Protein 3GB5 (pdb70)

Nearest PDB structures (foldseek):
  3gb5-assembly1_A-2  TM=1.005E+00  e=1.154E-35  Mus musculus
  3to0-assembly1_A  TM=1.003E+00  e=1.019E-32  Mus musculus
  4ttb-assembly1_B  TM=9.943E-01  e=4.876E-31  Homo sapiens
  3gfd-assembly1_B  TM=9.917E-01  e=8.841E-31  Mus musculus
  3tnz-assembly1_B  TM=9.879E-01  e=9.958E-31  Mus musculus

Secondary structure (DSSP, 8-state):
---PPP-----HHHHHHHHHHHHHHHHT----S-B------HHHHHHHHHHHTTS--GGG---EEEEEE--HHHHHHHHHHHHHT----THHHHSSEEEEEEEE--HHHHHHHHHHHHHHHHHHTT-B---B--GGGHHHHHHHTT--TTEEEEEEEEEBPBPTT-------PPPGGGT------

Organism: Mus musculus (NCBI:txid10090)

Solvent-accessible surface area: 12658 Å² total; per-residue (Å²): 202,173,153,127,170,105,135,96,204,66,94,118,108,62,98,148,92,122,74,91,99,108,123,77,52,57,61,151,72,63,30,9,111,106,7,32,90,109,136,2,54,52,114,38,1,93,77,3,34,142,34,0,26,105,10,90,23,30,104,146,70,81,3,27,29,33,24,54,9,104,78,98,106,51,12,78,102,0,50,77,14,15,68,93,60,91,133,202,104,105,25,3,42,44,0,22,3,0,0,0,0,0,29,58,101,208,40,89,107,5,0,53,76,0,7,36,65,0,35,21,17,2,36,104,46,50,5,24,10,6,61,37,76,23,94,138,7,5,91,102,0,61,103,44,28,59,70,45,96,104,8,124,6,10,9,0,0,0,0,0,75,57,25,236,104,36,92,62,64,123,121,169,121,142,56,121,122,118,119,110,138,75,140,146,241

Sequence (185 aa):
EHIPFSHTRYPEQEMRMMRSQEFYELLNKRRSVRFISSEHVPMMEVIENVIKAAGTAPSGAHHTEPWTFVVVKDPDMMKHKIREIIEEEEEIKEYLDTAPVLILIFKQVYNEISVSIACCGLLLAALQNAGLVTVTTTPLNCGPRLRVLLGRPSHEKLLVLLPVGYPSSRDATVPDLKRKALDQIMVTVHH

GO terms:
  GO:0140616 iodotyrosine deiodinase activity (F, IDA)
  GO:0042403 thyroid hormone metabolic process (P, IDA)
  GO:0010181 FMN binding (F, IDA)
  GO:0140616 iodotyrosine deiodinase activity (F, EXP)

Structure (mmCIF, N/CA/C/O backbone):
data_3GB5
#
_entry.id   3GB5
#
_cell.length_a   87.756
_cell.length_b   87.756
_cell.length_c   62.652
_cell.angle_alpha   90.000
_cell.angle_beta   90.000
_cell.angle_gamma   120.000
#
_symmetry.space_group_name_H-M   'P 31 2 1'
#
loop_
_entity.id
_entity.type
_entity.pdbx_description
1 polymer 'Iodotyrosine dehalogenase 1'
2 non-polymer 'FLAVIN MONONUCLEOTIDE'
3 non-polymer 'PHOSPHATE ION'
4 non-polymer 'ACETATE ION'
5 water water
#
loop_
_atom_site.group_PDB
_atom_site.id
_atom_site.type_symbol
_atom_site.label_atom_id
_atom_site.label_alt_id
_atom_site.label_comp_id
_atom_site.label_asym_id
_atom_site.label_entity_id
_atom_site.label_seq_id
_atom_site.pdbx_PDB_ins_code
_atom_site.Cartn_x
_atom_site.Cartn_y
_atom_site.Cartn_z
_atom_site.occupancy
_atom_site.B_iso_or_equiv
_atom_site.auth_seq_id
_atom_site.auth_comp_id
_atom_site.auth_asym_id
_atom_site.auth_atom_id
_atom_site.pdbx_PDB_model_num
ATOM 1 N N . GLU A 1 36 ? 17.907 44.343 59.337 1.00 41.43 68 GLU A N 1
ATOM 2 C CA . GLU A 1 36 ? 18.845 45.036 58.432 1.00 40.88 68 GLU A CA 1
ATOM 3 C C . GLU A 1 36 ? 19.565 43.971 57.618 1.00 40.00 68 GLU A C 1
ATOM 4 O O . GLU A 1 36 ? 19.605 44.098 56.433 1.00 39.53 68 GLU A O 1
ATOM 10 N N . HIS A 1 37 ? 20.114 42.943 58.260 1.00 39.04 69 HIS A N 1
ATOM 11 C CA . HIS A 1 37 ? 20.723 41.804 57.547 1.00 38.75 69 HIS A CA 1
ATOM 12 C C . HIS A 1 37 ? 19.938 40.537 57.808 1.00 37.35 69 HIS A C 1
ATOM 13 O O . HIS A 1 37 ? 19.471 40.309 58.919 1.00 37.23 69 HIS A O 1
ATOM 20 N N . ILE A 1 38 ? 19.746 39.757 56.756 1.00 35.48 70 ILE A N 1
ATOM 21 C CA . ILE A 1 38 ? 18.918 38.558 56.790 1.00 34.74 70 ILE A CA 1
ATOM 22 C C . ILE A 1 38 ? 19.758 37.386 56.219 1.00 34.28 70 ILE A C 1
ATOM 23 O O . ILE A 1 38 ? 20.648 37.621 55.391 1.00 32.59 70 ILE A O 1
ATOM 28 N N . PRO A 1 39 ? 19.460 36.137 56.641 1.00 34.64 71 PRO A N 1
ATOM 29 C CA . PRO A 1 39 ? 20.092 34.956 56.035 1.00 35.05 71 PRO A CA 1
ATOM 30 C C . PRO A 1 39 ? 19.854 34.929 54.540 1.00 35.73 71 PRO A C 1
ATOM 31 O O . PRO A 1 39 ? 18.756 35.277 54.067 1.00 34.94 71 PRO A O 1
ATOM 35 N N . PHE A 1 40 ? 20.891 34.573 53.790 1.00 35.93 72 PHE A N 1
ATOM 36 C CA . PHE A 1 40 ? 20.789 34.494 52.340 1.00 37.17 72 PHE A CA 1
ATOM 37 C C . PHE A 1 40 ? 20.269 33.106 51.948 1.00 38.61 72 PHE A C 1
ATOM 38 O O . PHE A 1 40 ? 20.781 32.116 52.404 1.00 37.83 72 PHE A O 1
ATOM 46 N N . SER A 1 41 ? 19.234 33.081 51.107 1.00 41.87 73 SER A N 1
ATOM 47 C CA . SER A 1 41 ? 18.635 31.831 50.610 1.00 44.18 73 SER A CA 1
ATOM 48 C C . SER A 1 41 ? 19.184 31.520 49.218 1.00 43.36 73 SER A C 1
ATOM 49 O O . SER A 1 41 ? 19.074 32.342 48.289 1.00 44.54 73 SER A O 1
ATOM 52 N N . HIS A 1 42 ? 19.777 30.340 49.079 1.00 43.57 74 HIS A N 1
ATOM 53 C CA . HIS A 1 42 ? 20.437 29.975 47.826 1.00 43.53 74 HIS A CA 1
ATOM 54 C C . HIS A 1 42 ? 20.152 28.550 47.316 1.00 42.73 74 HIS A C 1
ATOM 55 O O . HIS A 1 42 ? 20.299 27.576 48.056 1.00 42.51 74 HIS A O 1
ATOM 62 N N . THR A 1 43 ? 19.822 28.446 46.032 1.00 40.45 75 THR A N 1
ATOM 63 C CA . THR A 1 43 ? 19.700 27.153 45.375 1.00 39.39 75 THR A CA 1
ATOM 64 C C . THR A 1 43 ? 21.074 26.634 44.905 1.00 36.57 75 THR A C 1
ATOM 65 O O . THR A 1 43 ? 21.765 27.311 44.148 1.00 35.36 75 THR A O 1
ATOM 69 N N . ARG A 1 44 ? 21.473 25.468 45.405 1.00 34.54 76 ARG A N 1
ATOM 70 C CA . ARG A 1 44 ? 22.682 24.787 44.905 1.00 33.26 76 ARG A CA 1
ATOM 71 C C . ARG A 1 44 ? 22.298 23.584 44.025 1.00 32.70 76 ARG A C 1
ATOM 72 O O . ARG A 1 44 ? 21.495 22.753 44.429 1.00 33.43 76 ARG A O 1
ATOM 80 N N . TYR A 1 45 ? 22.893 23.492 42.845 1.00 31.28 77 TYR A N 1
ATOM 81 C CA . TYR A 1 45 ? 22.736 22.326 41.963 1.00 30.47 77 TYR A CA 1
ATOM 82 C C . TYR A 1 45 ? 23.922 21.396 42.115 1.00 29.56 77 TYR A C 1
ATOM 83 O O . TYR A 1 45 ? 25.036 21.862 42.365 1.00 30.09 77 TYR A O 1
ATOM 92 N N . PRO A 1 46 ? 23.710 20.079 41.947 1.00 29.33 78 PRO A N 1
ATOM 93 C CA . PRO A 1 46 ? 24.868 19.160 41.799 1.00 28.84 78 PRO A CA 1
ATOM 94 C C . PRO A 1 46 ? 25.820 19.642 40.673 1.00 28.82 78 PRO A C 1
ATOM 95 O O . PRO A 1 46 ? 25.391 20.372 39.770 1.00 27.34 78 PRO A O 1
ATOM 99 N N . GLU A 1 47 ? 27.096 19.259 40.746 1.00 29.46 79 GLU A N 1
ATOM 100 C CA . GLU A 1 47 ? 28.084 19.777 39.793 1.00 30.82 79 GLU A CA 1
ATOM 101 C C . GLU A 1 47 ? 27.724 19.467 38.342 1.00 30.86 79 GLU A C 1
ATOM 102 O O . GLU A 1 47 ? 27.892 20.322 37.463 1.00 28.59 79 GLU A O 1
ATOM 108 N N . GLN A 1 48 ? 27.280 18.237 38.081 1.00 30.57 80 GLN A N 1
ATOM 109 C CA . GLN A 1 48 ? 26.848 17.916 36.724 1.00 31.88 80 GLN A CA 1
ATOM 110 C C . GLN A 1 48 ? 25.713 18.834 36.214 1.00 30.62 80 GLN A C 1
ATOM 111 O O . GLN A 1 48 ? 25.759 19.267 35.061 1.00 30.24 80 GLN A O 1
ATOM 117 N N . GLU A 1 49 ? 24.720 19.125 37.060 1.00 29.56 81 GLU A N 1
ATOM 118 C CA . GLU A 1 49 ? 23.650 20.062 36.700 1.00 30.07 81 GLU A CA 1
ATOM 119 C C . GLU A 1 49 ? 24.165 21.522 36.525 1.00 29.06 81 GLU A C 1
ATOM 120 O O . GLU A 1 49 ? 23.696 22.238 35.636 1.00 28.61 81 GLU A O 1
ATOM 126 N N . MET A 1 50 ? 25.144 21.938 37.323 1.00 28.29 82 MET A N 1
ATOM 127 C CA . MET A 1 50 ? 25.765 23.273 37.114 1.00 28.63 82 MET A CA 1
ATOM 128 C C . MET A 1 50 ? 26.437 23.333 35.731 1.00 28.68 82 MET A C 1
ATOM 129 O O . MET A 1 50 ? 26.274 24.322 35.006 1.00 27.94 82 MET A O 1
ATOM 134 N N . ARG A 1 51 ? 27.207 22.293 35.400 1.00 28.59 83 ARG A N 1
ATOM 135 C CA . ARG A 1 51 ? 27.840 22.205 34.078 1.00 30.87 83 ARG A CA 1
ATOM 136 C C . ARG A 1 51 ? 26.789 22.288 32.964 1.00 29.92 83 ARG A C 1
ATOM 137 O O . ARG A 1 51 ? 26.928 23.099 32.035 1.00 29.70 83 ARG A O 1
ATOM 145 N N A MET A 1 52 ? 25.753 21.451 33.061 0.50 29.77 84 MET A N 1
ATOM 146 N N B MET A 1 52 ? 25.741 21.482 33.078 0.50 29.99 84 MET A N 1
ATOM 147 C CA A MET A 1 52 ? 24.654 21.428 32.079 0.50 30.80 84 MET A CA 1
ATOM 148 C CA B MET A 1 52 ? 24.686 21.419 32.062 0.50 31.24 84 MET A CA 1
ATOM 149 C C A MET A 1 52 ? 23.972 22.781 31.921 0.50 29.78 84 MET A C 1
ATOM 150 C C B MET A 1 52 ? 23.847 22.712 31.913 0.50 30.03 84 MET A C 1
ATOM 151 O O A MET A 1 52 ? 23.894 23.298 30.801 0.50 30.15 84 MET A O 1
ATOM 152 O O B MET A 1 52 ? 23.558 23.136 30.793 0.50 30.25 84 MET A O 1
ATOM 161 N N . ARG A 1 53 ? 23.458 23.329 33.028 1.00 29.01 85 ARG A N 1
ATOM 162 C CA . ARG A 1 53 ? 22.788 24.631 33.011 1.00 28.38 85 ARG A CA 1
ATOM 163 C C . ARG A 1 53 ? 23.694 25.719 32.354 1.00 27.74 85 ARG A C 1
ATOM 164 O O . ARG A 1 53 ? 23.211 26.523 31.545 1.00 28.00 85 ARG A O 1
ATOM 172 N N . SER A 1 54 ? 24.967 25.768 32.755 1.00 27.30 86 SER A N 1
ATOM 173 C CA . SER A 1 54 ? 25.872 26.829 32.271 1.00 27.52 86 SER A CA 1
ATOM 174 C C . SER A 1 54 ? 26.180 26.632 30.780 1.00 27.73 86 SER A C 1
ATOM 175 O O . SER A 1 54 ? 26.308 27.632 30.039 1.00 27.65 86 SER A O 1
ATOM 178 N N . GLN A 1 55 ? 26.267 25.365 30.344 1.00 28.40 87 GLN A N 1
ATOM 179 C CA . GLN A 1 55 ? 26.483 25.080 28.918 1.00 29.13 87 GLN A CA 1
ATOM 180 C C . GLN A 1 55 ? 25.260 25.537 28.112 1.00 28.80 87 GLN A C 1
ATOM 181 O O . GLN A 1 55 ? 25.395 26.208 27.068 1.00 27.57 87 GLN A O 1
ATOM 187 N N . GLU A 1 56 ? 24.071 25.155 28.575 1.00 29.13 88 GLU A N 1
ATOM 188 C CA . GLU A 1 56 ? 22.827 25.480 27.857 1.00 30.95 88 GLU A CA 1
ATOM 189 C C . GLU A 1 56 ? 22.581 26.992 27.812 1.00 30.09 88 GLU A C 1
ATOM 190 O O . GLU A 1 56 ? 22.112 27.541 26.807 1.00 30.45 88 GLU A O 1
ATOM 196 N N . PHE A 1 57 ? 22.895 27.682 28.898 1.00 29.23 89 PHE A N 1
ATOM 197 C CA . PHE A 1 57 ? 22.691 29.151 28.923 1.00 28.95 89 PHE A CA 1
ATOM 198 C C . PHE A 1 57 ? 23.664 29.854 27.938 1.00 27.95 89 PHE A C 1
ATOM 199 O O . PHE A 1 57 ? 23.315 30.832 27.220 1.00 28.43 89 PHE A O 1
ATOM 207 N N . TYR A 1 58 ? 24.897 29.377 27.930 1.00 28.02 90 TYR A N 1
ATOM 208 C CA . TYR A 1 58 ? 25.871 29.870 26.960 1.00 28.05 90 TYR A CA 1
ATOM 209 C C . TYR A 1 58 ? 25.320 29.647 25.536 1.00 27.93 90 TYR A C 1
ATOM 210 O O . TYR A 1 58 ? 25.363 30.572 24.692 1.00 27.00 90 TYR A O 1
ATOM 219 N N . GLU A 1 59 ? 24.854 28.430 25.253 1.00 27.78 91 GLU A N 1
ATOM 220 C CA . GLU A 1 59 ? 24.351 28.118 23.903 1.00 30.22 91 GLU A CA 1
ATOM 221 C C . GLU A 1 59 ? 23.191 29.030 23.519 1.00 29.16 91 GLU A C 1
ATOM 222 O O . GLU A 1 59 ? 23.131 29.502 22.380 1.00 28.22 91 GLU A O 1
ATOM 228 N N . LEU A 1 60 ? 22.284 29.293 24.476 1.00 29.01 92 LEU A N 1
ATOM 229 C CA . LEU A 1 60 ? 21.159 30.225 24.254 1.00 29.20 92 LEU A CA 1
ATOM 230 C C . LEU A 1 60 ? 21.650 31.638 23.895 1.00 28.82 92 LEU A C 1
ATOM 231 O O . LEU A 1 60 ? 21.166 32.246 22.910 1.00 27.67 92 LEU A O 1
ATOM 236 N N . LEU A 1 61 ? 22.578 32.149 24.724 1.00 26.85 93 LEU A N 1
ATOM 237 C CA . LEU A 1 61 ? 23.109 33.476 24.538 1.00 27.36 93 LEU A CA 1
ATOM 238 C C . LEU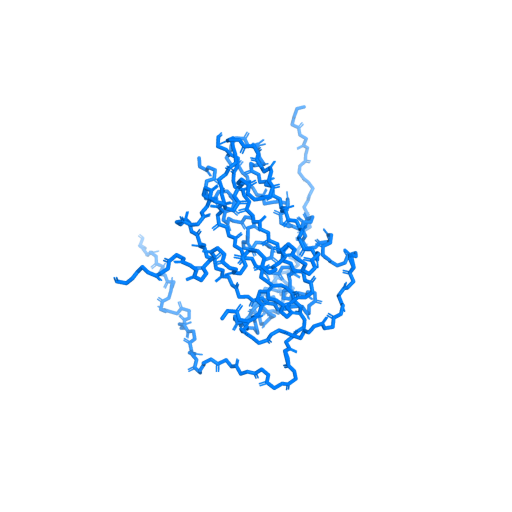 A 1 61 ? 23.952 33.571 23.267 1.00 26.98 93 LEU A C 1
ATOM 239 O O . LEU A 1 61 ? 23.955 34.604 22.626 1.00 25.95 93 LEU A O 1
ATOM 244 N N . ASN A 1 62 ? 24.670 32.498 22.911 1.00 27.00 94 ASN A N 1
ATOM 245 C CA . ASN A 1 62 ? 25.457 32.487 21.664 1.00 27.78 94 ASN A CA 1
ATOM 246 C C . ASN A 1 62 ? 24.611 32.683 20.381 1.00 28.55 94 ASN A C 1
ATOM 247 O O . ASN A 1 62 ? 25.111 33.201 19.368 1.00 28.01 94 ASN A O 1
ATOM 252 N N . LYS A 1 63 ? 23.338 32.316 20.455 1.00 27.99 95 LYS A N 1
ATOM 253 C CA . LYS A 1 63 ? 22.377 32.536 19.366 1.00 30.22 95 LYS A CA 1
ATOM 254 C C . LYS A 1 63 ? 21.946 34.003 19.196 1.00 29.46 95 LYS A C 1
ATOM 255 O O . LYS A 1 63 ? 21.412 34.372 18.154 1.00 29.34 95 LYS A O 1
ATOM 261 N N . ARG A 1 64 ? 22.221 34.841 20.195 1.00 29.19 96 ARG A N 1
ATOM 262 C CA . ARG A 1 64 ? 21.870 36.273 20.109 1.00 28.89 96 ARG A CA 1
ATOM 263 C C . ARG A 1 64 ? 22.709 36.971 18.998 1.00 28.06 96 ARG A C 1
ATOM 264 O O . ARG A 1 64 ? 23.913 36.838 18.969 1.00 28.52 96 ARG A O 1
ATOM 272 N N . ARG A 1 65 ? 22.061 37.689 18.089 1.00 27.99 97 ARG A N 1
ATOM 273 C CA . ARG A 1 65 ? 22.788 38.544 17.125 1.00 28.62 97 ARG A CA 1
ATOM 274 C C . ARG A 1 65 ? 22.092 39.903 17.100 1.00 27.92 97 ARG A C 1
ATOM 275 O O . ARG A 1 65 ? 20.874 39.967 17.307 1.00 26.63 97 ARG A O 1
ATOM 283 N N . SER A 1 66 ? 22.859 40.970 16.837 1.00 27.17 98 SER A N 1
ATOM 284 C CA . SER A 1 66 ? 22.273 42.284 16.589 1.00 27.19 98 SER A CA 1
ATOM 285 C C . SER A 1 66 ? 21.536 42.239 15.264 1.00 26.80 98 SER A C 1
ATOM 286 O O . SER A 1 66 ? 22.118 41.871 14.243 1.00 25.13 98 SER A O 1
ATOM 289 N N . VAL A 1 67 ? 20.254 42.619 15.278 1.00 26.36 99 VAL A N 1
ATOM 290 C CA . VAL A 1 67 ? 19.443 42.441 14.050 1.00 26.75 99 VAL A CA 1
ATOM 291 C C . VAL A 1 67 ? 18.924 43.816 13.645 1.00 26.55 99 VAL A C 1
ATOM 292 O O . VAL A 1 67 ? 18.255 44.483 14.450 1.00 26.50 99 VAL A O 1
ATOM 296 N N . ARG A 1 68 ? 19.213 44.246 12.428 1.00 26.54 100 ARG A N 1
ATOM 297 C CA . ARG A 1 68 ? 18.859 45.627 12.052 1.00 27.15 100 ARG A CA 1
ATOM 298 C C . ARG A 1 68 ? 17.651 45.659 11.107 1.00 27.15 100 ARG A C 1
ATOM 299 O O . ARG A 1 68 ? 17.390 46.687 10.450 1.00 26.61 100 ARG A O 1
ATOM 307 N N . PHE A 1 69 ? 16.962 44.525 11.016 1.00 26.76 101 PHE A N 1
ATOM 308 C CA . PHE A 1 69 ? 15.777 44.383 10.169 1.00 26.94 101 PHE A CA 1
ATOM 309 C C . PHE A 1 69 ? 14.698 43.802 11.072 1.00 26.50 101 PHE A C 1
ATOM 310 O O . PHE A 1 69 ? 14.698 42.611 11.349 1.00 27.85 101 PHE A O 1
ATOM 318 N N . ILE A 1 70 ? 13.837 44.674 11.576 1.00 25.66 102 ILE A N 1
ATOM 319 C CA . ILE A 1 70 ? 12.869 44.284 12.608 1.00 25.72 102 ILE A CA 1
ATOM 320 C C . ILE A 1 70 ? 11.472 44.425 12.055 1.00 26.67 102 ILE A C 1
ATOM 321 O O . ILE A 1 70 ? 11.082 45.483 11.477 1.00 26.44 102 ILE A O 1
ATOM 326 N N . SER A 1 71 ? 10.723 43.329 12.191 1.00 26.90 103 SER A N 1
ATOM 327 C CA . SER A 1 71 ? 9.320 43.280 11.731 1.00 26.02 103 SER A CA 1
ATOM 328 C C . SER A 1 71 ? 8.458 44.299 12.501 1.00 25.76 103 SER A C 1
ATOM 329 O O . SER A 1 71 ? 8.751 44.614 13.680 1.00 25.37 103 SER A O 1
ATOM 332 N N . SER A 1 72 ? 7.425 44.835 11.827 1.00 25.07 104 SER A N 1
ATOM 333 C CA . SER A 1 72 ? 6.367 45.631 12.492 1.00 26.72 104 SER A CA 1
ATOM 334 C C . SER A 1 72 ? 5.452 44.857 13.459 1.00 26.78 104 SER A C 1
ATOM 335 O O . SER A 1 72 ? 4.656 45.476 14.199 1.00 26.91 104 SER A O 1
ATOM 338 N N . GLU A 1 73 ? 5.488 43.523 13.410 1.00 26.52 105 GLU A N 1
ATOM 339 C CA . GLU A 1 73 ? 4.498 42.717 14.150 1.00 27.08 105 GLU A CA 1
ATOM 340 C C . GLU A 1 73 ? 4.521 43.046 15.660 1.00 26.31 105 GLU A C 1
ATOM 341 O O . GLU A 1 73 ? 5.591 43.089 16.270 1.00 25.96 105 GLU A O 1
ATOM 347 N N . HIS A 1 74 ? 3.339 43.265 16.230 1.00 25.99 106 HIS A N 1
ATOM 348 C CA . HIS A 1 74 ? 3.175 43.529 17.676 1.00 26.50 106 HIS A CA 1
ATOM 349 C C . HIS A 1 74 ? 3.794 42.422 18.522 1.00 26.51 106 HIS A C 1
ATOM 350 O O . HIS A 1 74 ? 3.734 41.240 18.157 1.00 27.25 106 HIS A O 1
ATOM 357 N N . VAL A 1 75 ? 4.374 42.827 19.650 1.00 27.14 107 VAL A N 1
ATOM 358 C CA . VAL A 1 75 ? 4.981 41.900 20.611 1.00 28.65 107 VAL A CA 1
ATOM 359 C C . VAL A 1 75 ? 4.236 42.042 21.951 1.00 28.39 107 VAL A C 1
ATOM 360 O O . VAL A 1 75 ? 3.680 43.108 22.237 1.00 28.50 107 VAL A O 1
ATOM 364 N N . PRO A 1 76 ? 4.166 40.953 22.740 1.00 29.28 108 PRO A N 1
ATOM 365 C CA . PRO A 1 76 ? 3.269 41.032 23.920 1.00 29.75 108 PRO A CA 1
ATOM 366 C C . PRO A 1 76 ? 3.796 42.040 24.941 1.00 29.57 108 PRO A C 1
ATOM 367 O O . PRO A 1 76 ? 4.981 42.011 25.266 1.00 28.35 108 PRO A O 1
ATOM 371 N N A MET A 1 77 ? 2.949 42.942 25.427 0.50 29.13 109 MET A N 1
ATOM 372 N N B MET A 1 77 ? 2.896 42.921 25.395 0.50 30.10 109 MET A N 1
ATOM 373 C CA A MET A 1 77 ? 3.434 43.935 26.392 0.50 29.17 109 MET A CA 1
ATOM 374 C CA B MET A 1 77 ? 3.124 43.930 26.450 0.50 31.75 109 MET A CA 1
ATOM 37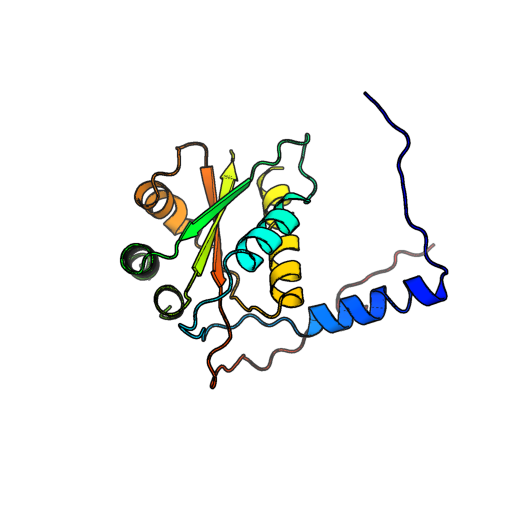5 C C A MET A 1 77 ? 3.850 43.299 27.737 0.50 29.46 109 MET A C 1
ATOM 376 C C B MET A 1 77 ? 3.788 43.300 27.683 0.50 30.73 109 MET A C 1
ATOM 377 O O A MET A 1 77 ? 4.744 43.822 28.399 0.50 28.62 109 MET A O 1
ATOM 378 O O B MET A 1 77 ? 4.768 43.830 28.209 0.50 29.98 109 MET A O 1
ATOM 387 N N . GLU A 1 78 ? 3.253 42.163 28.117 1.00 29.81 110 GLU A N 1
ATOM 388 C CA . GLU A 1 78 ? 3.740 41.446 29.320 1.00 31.11 110 GLU A CA 1
ATOM 389 C C . GLU A 1 78 ? 5.189 41.011 29.157 1.00 29.33 110 GLU A C 1
ATOM 390 O O . GLU A 1 78 ? 5.902 40.984 30.137 1.00 29.55 110 GLU A O 1
ATOM 396 N N . VAL A 1 79 ? 5.602 40.625 27.941 1.00 29.36 111 VAL A N 1
ATOM 397 C CA . VAL A 1 79 ? 7.007 40.279 27.660 1.00 28.41 111 VAL A CA 1
ATOM 398 C C . VAL A 1 79 ? 7.977 41.482 27.793 1.00 28.59 111 VAL A C 1
ATOM 399 O O . VAL A 1 79 ? 9.043 41.382 28.427 1.00 27.89 111 VAL A O 1
ATOM 403 N N . ILE A 1 80 ? 7.608 42.619 27.206 1.00 28.33 112 ILE A N 1
ATOM 404 C CA . ILE A 1 80 ? 8.378 43.845 27.379 1.00 27.53 112 ILE A CA 1
ATOM 405 C C . ILE A 1 80 ? 8.519 44.185 28.891 1.00 27.28 112 ILE A C 1
ATOM 406 O O . ILE A 1 80 ? 9.629 44.500 29.370 1.00 25.64 112 ILE A O 1
ATOM 411 N N . GLU A 1 81 ? 7.407 44.096 29.625 1.00 26.40 113 GLU A N 1
ATOM 412 C CA . GLU A 1 81 ? 7.443 44.273 31.083 1.00 28.48 113 GLU A CA 1
ATOM 413 C C . GLU A 1 81 ? 8.433 43.328 31.781 1.00 27.10 113 GLU A C 1
ATOM 414 O O . GLU A 1 81 ? 9.224 43.756 32.620 1.00 26.24 113 GLU A O 1
ATOM 420 N N . ASN A 1 82 ? 8.352 42.047 31.447 1.00 27.10 114 ASN A N 1
ATOM 421 C CA . ASN A 1 82 ? 9.192 40.997 32.071 1.00 27.13 114 ASN A CA 1
ATOM 422 C C . ASN A 1 82 ? 10.689 41.134 31.762 1.00 26.19 114 ASN A C 1
ATOM 423 O O . ASN A 1 82 ? 11.520 40.836 32.629 1.00 26.87 114 ASN A O 1
ATOM 428 N N . VAL A 1 83 ? 11.026 41.596 30.553 1.00 25.52 115 VAL A N 1
ATOM 429 C CA . VAL A 1 83 ? 12.423 41.854 30.223 1.00 27.59 115 VAL A CA 1
ATOM 430 C C . VAL A 1 83 ? 12.962 43.067 30.975 1.00 27.41 115 VAL A C 1
ATOM 431 O O . VAL A 1 83 ? 14.133 43.062 31.366 1.00 27.07 115 VAL A O 1
ATOM 435 N N . ILE A 1 84 ? 12.112 44.104 31.146 1.00 27.03 116 ILE A N 1
ATOM 436 C CA . ILE A 1 84 ? 12.523 45.272 31.922 1.00 26.30 116 ILE A CA 1
ATOM 437 C C . ILE A 1 84 ? 12.641 44.930 33.420 1.00 25.94 116 ILE A C 1
ATOM 438 O O . ILE A 1 84 ? 13.582 45.367 34.088 1.00 25.85 116 ILE A O 1
ATOM 443 N N . LYS A 1 85 ? 11.680 44.168 33.946 1.00 25.68 117 LYS A N 1
ATOM 444 C CA . LYS A 1 85 ? 11.802 43.660 35.356 1.00 27.76 117 LYS A CA 1
ATOM 445 C C . LYS A 1 85 ? 13.110 42.892 35.540 1.00 25.45 117 LYS A C 1
ATOM 446 O O . LYS A 1 85 ? 13.797 43.060 36.550 1.00 24.86 117 LYS A O 1
ATOM 452 N N . ALA A 1 86 ? 13.444 42.040 34.563 1.00 25.98 118 ALA A N 1
ATOM 453 C CA . ALA A 1 86 ? 14.724 41.308 34.590 1.00 27.48 118 ALA A CA 1
ATOM 454 C C . ALA A 1 86 ? 15.908 42.306 34.677 1.00 28.06 118 ALA A C 1
ATOM 455 O O . ALA A 1 86 ? 16.811 42.125 35.516 1.00 26.75 118 ALA A O 1
ATOM 457 N N . ALA A 1 87 ? 15.889 43.328 33.804 1.00 26.74 119 ALA A N 1
ATOM 458 C CA . ALA A 1 87 ? 16.944 44.357 33.802 1.00 27.33 119 ALA A CA 1
ATOM 459 C C . ALA A 1 87 ? 17.097 45.043 35.163 1.00 26.65 119 ALA A C 1
ATOM 460 O O . ALA A 1 87 ? 18.250 45.270 35.617 1.00 25.67 119 ALA A O 1
ATOM 462 N N . GLY A 1 88 ? 15.942 45.326 35.817 1.00 26.45 120 GLY A N 1
ATOM 463 C CA . GLY A 1 88 ? 15.882 45.981 37.111 1.00 26.10 120 GLY A CA 1
ATOM 464 C C . GLY A 1 88 ? 16.418 45.130 38.267 1.00 26.46 120 GLY A C 1
ATOM 465 O O . GLY A 1 88 ? 16.580 45.637 39.350 1.00 25.90 120 GLY A O 1
ATOM 466 N N . THR A 1 89 ? 16.718 43.853 38.001 1.00 26.42 121 THR A N 1
ATOM 467 C CA . THR A 1 89 ? 17.387 42.980 38.988 1.00 26.49 121 THR A CA 1
ATOM 468 C C . THR A 1 89 ? 18.891 43.296 39.188 1.00 26.94 121 THR A C 1
ATOM 469 O O . THR A 1 89 ? 19.506 42.610 40.019 1.00 26.40 121 THR A O 1
ATOM 473 N N . ALA A 1 90 ? 19.516 44.219 38.402 1.00 25.21 122 ALA A N 1
ATOM 474 C CA . ALA A 1 90 ? 20.963 44.267 38.116 1.00 25.01 122 ALA A CA 1
ATOM 475 C C . ALA A 1 90 ? 21.415 44.655 39.570 1.00 25.13 122 ALA A C 1
ATOM 476 O O . ALA A 1 90 ? 20.678 45.429 40.263 1.00 23.68 122 ALA A O 1
ATOM 478 N N . PRO A 1 91 ? 22.701 44.438 39.949 1.00 25.28 123 PRO A N 1
ATOM 479 C CA . PRO A 1 91 ? 23.409 45.262 40.929 1.00 25.69 123 PRO A CA 1
ATOM 480 C C . PRO A 1 91 ? 23.567 46.742 40.586 1.00 24.89 123 PRO A C 1
ATOM 481 O O . PRO A 1 91 ? 23.485 47.114 39.427 1.00 26.08 123 PRO A O 1
ATOM 485 N N . SER A 1 92 ? 23.753 47.557 41.607 1.00 25.88 124 SER A N 1
ATOM 486 C CA . SER A 1 92 ? 24.056 48.984 41.388 1.00 26.46 124 SER A CA 1
ATOM 487 C C . SER A 1 92 ? 24.884 49.510 42.530 1.00 26.94 124 SER A C 1
ATOM 488 O O . SER A 1 92 ? 24.619 49.202 43.725 1.00 26.68 124 SER A O 1
ATOM 491 N N . GLY A 1 93 ? 25.842 50.376 42.172 1.00 27.23 125 GLY A N 1
ATOM 492 C CA . GLY A 1 93 ? 26.658 51.102 43.127 1.00 27.21 125 GLY A CA 1
ATOM 493 C C . GLY A 1 93 ? 25.824 51.780 44.194 1.00 27.41 125 GLY A C 1
ATOM 494 O O . GLY A 1 93 ? 24.872 52.514 43.888 1.00 27.79 125 GLY A O 1
ATOM 495 N N . ALA A 1 94 ? 26.136 51.519 45.462 1.00 26.91 126 ALA A N 1
ATOM 496 C CA . ALA A 1 94 ? 25.343 52.062 46.597 1.00 27.11 126 ALA A CA 1
ATOM 497 C C . ALA A 1 94 ? 23.794 51.802 46.566 1.00 27.53 126 ALA A C 1
ATOM 498 O O . ALA A 1 94 ? 23.023 52.542 47.177 1.00 26.28 126 ALA A O 1
ATOM 500 N N A HIS A 1 95 ? 23.383 50.740 45.865 0.50 27.03 127 HIS A N 1
ATOM 501 N N B HIS A 1 95 ?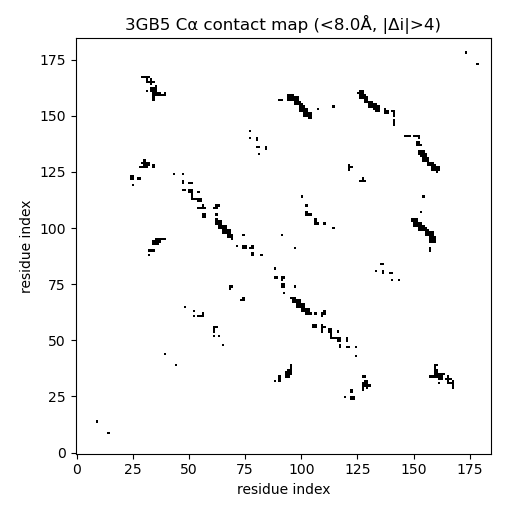 23.396 50.712 45.905 0.50 27.31 127 HIS A N 1
ATOM 502 C CA A HIS A 1 95 ? 21.973 50.367 45.711 0.50 27.49 127 HIS A CA 1
ATOM 503 C CA B HIS A 1 95 ? 21.992 50.314 45.673 0.50 27.98 127 HIS A CA 1
ATOM 504 C C A HIS A 1 95 ? 21.139 51.598 45.316 0.50 27.91 127 HIS A C 1
ATOM 505 C C B HIS A 1 95 ? 21.055 51.425 45.119 0.50 28.06 127 HIS A C 1
ATOM 506 O O A HIS A 1 95 ? 20.118 51.908 45.933 0.50 27.58 127 HIS A O 1
ATOM 507 O O B HIS A 1 95 ? 19.857 51.438 45.383 0.50 27.65 127 HIS A O 1
ATOM 520 N N . THR A 1 96 ? 21.625 52.320 44.308 1.00 28.12 128 THR A N 1
ATOM 521 C CA . THR A 1 96 ? 20.913 53.498 43.765 1.00 29.71 128 THR A CA 1
ATOM 522 C C . THR A 1 96 ? 19.900 53.131 42.659 1.00 29.14 128 THR A C 1
ATOM 523 O O . THR A 1 96 ? 19.053 53.954 42.357 1.00 29.23 128 THR A O 1
ATOM 527 N N . GLU A 1 97 ? 19.974 51.913 42.106 1.00 26.75 129 GLU A N 1
ATOM 528 C CA . GLU A 1 97 ? 19.066 51.469 40.988 1.00 27.73 129 GLU A CA 1
ATOM 529 C C . GLU A 1 97 ? 18.821 52.640 39.991 1.00 27.06 129 GLU A C 1
ATOM 530 O O . GLU A 1 97 ? 17.669 53.052 39.756 1.00 25.50 129 GLU A O 1
ATOM 536 N N . PRO A 1 98 ? 19.921 53.190 39.432 1.00 27.24 130 PRO A N 1
ATOM 537 C CA . PRO A 1 98 ? 19.853 54.520 38.798 1.00 27.02 130 PRO A CA 1
ATOM 538 C C . PRO A 1 98 ? 19.426 54.444 37.303 1.00 27.08 130 PRO A C 1
ATOM 539 O O . PRO A 1 98 ? 20.060 55.054 36.407 1.00 27.85 130 PRO A O 1
ATOM 543 N N . TRP A 1 99 ? 18.353 53.713 37.036 1.00 27.20 131 TRP A N 1
ATOM 544 C CA . TRP A 1 99 ? 17.929 53.429 35.665 1.00 26.64 131 TRP A CA 1
ATOM 545 C C . TRP A 1 99 ? 16.469 53.790 35.449 1.00 26.18 131 TRP A C 1
ATOM 546 O O . TRP A 1 99 ? 15.591 53.513 36.304 1.00 25.03 131 TRP A O 1
ATOM 557 N N . THR A 1 100 ? 16.218 54.398 34.289 1.00 25.65 132 THR A N 1
ATOM 558 C CA . THR A 1 100 ? 14.844 54.583 33.783 1.00 26.00 132 THR A CA 1
ATOM 559 C C . THR A 1 100 ? 14.727 53.957 32.383 1.00 26.51 132 THR A C 1
ATOM 560 O O . THR A 1 100 ? 15.521 54.264 31.457 1.00 26.56 132 THR A O 1
ATOM 564 N N . PHE A 1 101 ? 13.743 53.079 32.238 1.00 25.68 133 PHE A N 1
ATOM 565 C CA . PHE A 1 101 ? 13.509 52.404 30.980 1.00 26.68 133 PHE A CA 1
ATOM 566 C C . PHE A 1 101 ? 12.300 53.061 30.349 1.00 26.71 133 PHE A C 1
ATOM 567 O O . PHE A 1 101 ? 11.178 52.925 30.844 1.00 26.44 133 PHE A O 1
ATOM 575 N N . VAL A 1 102 ? 12.550 53.803 29.272 1.00 26.54 134 VAL A N 1
ATOM 576 C CA . VAL A 1 102 ? 11.504 54.581 28.633 1.00 26.23 134 VAL A CA 1
ATOM 577 C C . VAL A 1 102 ? 11.024 53.798 27.417 1.00 26.67 134 VAL A C 1
ATOM 578 O O . VAL A 1 102 ? 11.782 53.524 26.494 1.00 27.39 134 VAL A O 1
ATOM 582 N N . VAL A 1 103 ? 9.745 53.461 27.414 1.00 26.22 135 VAL A N 1
ATOM 583 C CA . VAL A 1 103 ? 9.182 52.619 26.380 1.00 26.08 135 VAL A CA 1
ATOM 584 C C . VAL A 1 103 ? 8.358 53.487 25.414 1.00 25.63 135 VAL A C 1
ATOM 585 O O . VAL A 1 103 ? 7.475 54.238 25.846 1.00 25.80 135 VAL A O 1
ATOM 589 N N . VAL A 1 104 ? 8.686 53.395 24.116 1.00 25.25 136 VAL A N 1
ATOM 590 C CA . VAL A 1 104 ? 7.995 54.174 23.080 1.00 26.06 136 VAL A CA 1
ATOM 591 C C . VAL A 1 104 ? 7.407 53.216 22.051 1.00 27.08 136 VAL A C 1
ATOM 592 O O . VAL A 1 104 ? 8.145 52.443 21.403 1.00 26.39 136 VAL A O 1
ATOM 596 N N . LYS A 1 105 ? 6.093 53.265 21.922 1.00 26.83 137 LYS A N 1
ATOM 597 C CA . LYS A 1 105 ? 5.385 52.511 20.898 1.00 29.81 137 LYS A CA 1
ATOM 598 C C . LYS A 1 105 ? 4.756 53.398 19.836 1.00 29.85 137 LYS A C 1
ATOM 599 O O . LYS A 1 105 ? 4.565 52.982 18.682 1.00 30.09 137 LYS A O 1
ATOM 605 N N . ASP A 1 106 ? 4.421 54.616 20.239 1.00 30.44 138 ASP A N 1
ATOM 606 C CA . ASP A 1 106 ? 3.709 55.554 19.375 1.00 31.16 138 ASP A CA 1
ATOM 607 C C . ASP A 1 106 ? 4.473 55.825 18.054 1.00 31.59 138 ASP A C 1
ATOM 608 O O . ASP A 1 106 ? 5.622 56.300 18.073 1.00 30.29 138 ASP A O 1
ATOM 613 N N . PRO A 1 107 ? 3.833 55.520 16.899 1.00 31.98 139 PRO A N 1
ATOM 614 C CA . PRO A 1 107 ? 4.491 55.715 15.604 1.00 32.33 139 PRO A CA 1
ATOM 615 C C . PRO A 1 107 ? 5.043 57.137 15.378 1.00 32.42 139 PRO A C 1
ATOM 616 O O . PRO A 1 107 ? 6.165 57.276 14.886 1.00 32.62 139 PRO A O 1
ATOM 620 N N . ASP A 1 108 ? 4.291 58.177 15.739 1.00 32.01 140 ASP A N 1
ATOM 621 C CA . ASP A 1 108 ? 4.778 59.556 15.548 1.00 32.21 140 ASP A CA 1
ATOM 622 C C . ASP A 1 108 ? 6.032 59.844 16.370 1.00 31.02 140 ASP A C 1
ATOM 623 O O . ASP A 1 108 ? 6.986 60.435 15.856 1.00 29.88 140 ASP A O 1
ATOM 628 N N A MET A 1 109 ? 6.032 59.417 17.634 0.50 30.04 141 MET A N 1
ATOM 629 N N B MET A 1 109 ? 6.015 59.423 17.637 0.50 30.25 141 MET A N 1
ATOM 630 C CA A MET A 1 109 ? 7.185 59.621 18.516 0.50 29.41 141 MET A CA 1
ATOM 631 C CA B MET A 1 109 ? 7.158 59.594 18.539 0.50 29.84 141 MET A CA 1
ATOM 632 C C A MET A 1 109 ? 8.421 58.835 18.049 0.50 28.94 141 MET A C 1
ATOM 633 C C B MET A 1 109 ? 8.402 58.842 18.042 0.50 29.17 141 MET A C 1
ATOM 634 O O A MET A 1 109 ? 9.523 59.372 18.053 0.50 28.79 141 MET A O 1
ATOM 635 O O B MET A 1 109 ? 9.489 59.405 18.024 0.50 29.00 141 MET A O 1
ATOM 644 N N . LYS A 1 110 ? 8.235 57.579 17.643 1.00 28.32 142 LYS A N 1
ATOM 645 C CA . LYS A 1 110 ? 9.336 56.771 17.097 1.00 28.87 142 LYS A CA 1
ATOM 646 C C . LYS A 1 110 ? 9.947 57.437 15.849 1.00 29.11 142 LYS A C 1
ATOM 647 O O . LYS A 1 110 ? 11.163 57.431 15.662 1.00 28.87 142 LYS A O 1
ATOM 653 N N . HIS A 1 111 ? 9.097 58.020 15.005 1.00 29.70 143 HIS A N 1
ATOM 654 C CA . HIS A 1 111 ? 9.595 58.783 13.867 1.00 29.70 143 HIS A CA 1
ATOM 655 C C . HIS A 1 111 ? 10.423 60.039 14.239 1.00 29.94 143 HIS A C 1
ATOM 656 O O . HIS A 1 111 ? 11.461 60.303 13.608 1.00 29.71 143 HIS A O 1
ATOM 663 N N . LYS A 1 112 ? 9.991 60.789 15.262 1.00 29.90 144 LYS A N 1
ATOM 664 C CA . LYS A 1 112 ? 10.766 61.964 15.726 1.00 30.18 144 LYS A CA 1
ATOM 665 C C . LYS A 1 112 ? 12.134 61.556 16.297 1.00 29.16 144 LYS A C 1
ATOM 666 O O . LYS A 1 112 ? 13.141 62.273 16.148 1.00 29.14 144 LYS A O 1
ATOM 672 N N . ILE A 1 113 ? 12.172 60.393 16.940 1.00 28.48 145 ILE A N 1
ATOM 673 C CA . ILE A 1 113 ? 13.417 59.830 17.456 1.00 28.02 145 ILE A CA 1
ATOM 674 C C . ILE A 1 113 ? 14.341 59.553 16.272 1.00 29.32 145 ILE A C 1
ATOM 675 O O . ILE A 1 113 ? 15.502 59.984 16.288 1.00 29.18 145 ILE A O 1
ATOM 680 N N . ARG A 1 114 ? 13.809 58.860 15.253 1.00 29.20 146 ARG A N 1
ATOM 681 C CA . ARG A 1 114 ? 14.556 58.571 14.025 1.00 30.31 146 ARG A CA 1
ATOM 682 C C . ARG A 1 114 ? 15.078 59.844 13.348 1.00 30.94 146 ARG A C 1
ATOM 683 O O . ARG A 1 114 ? 16.250 59.911 12.960 1.00 31.12 146 ARG A O 1
ATOM 691 N N . GLU A 1 115 ? 14.216 60.853 13.236 1.00 31.87 147 GLU A N 1
ATOM 692 C CA . GLU A 1 115 ? 14.594 62.137 12.619 1.00 33.52 147 GLU A CA 1
ATOM 693 C C . GLU A 1 115 ? 15.766 62.815 13.340 1.00 33.55 147 GLU A C 1
ATOM 694 O O . GLU A 1 115 ? 16.695 63.304 12.692 1.00 32.78 147 GLU A O 1
ATOM 700 N N . ILE A 1 116 ? 15.727 62.828 14.675 1.00 32.88 148 ILE A N 1
ATOM 701 C CA . ILE A 1 116 ? 16.797 63.461 15.458 1.00 33.41 148 ILE A CA 1
ATOM 702 C C . 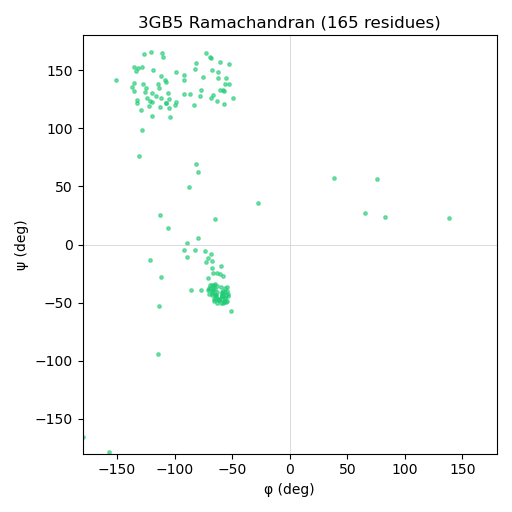ILE A 1 116 ? 18.139 62.727 15.267 1.00 34.06 148 ILE A C 1
ATOM 703 O O . ILE A 1 116 ? 19.188 63.360 15.069 1.00 34.05 148 ILE A O 1
ATOM 708 N N . ILE A 1 117 ? 18.085 61.402 15.272 1.00 34.63 149 ILE A N 1
ATOM 709 C CA . ILE A 1 117 ? 19.286 60.573 15.109 1.00 36.01 149 ILE A CA 1
ATOM 710 C C . ILE A 1 117 ? 19.935 60.741 13.731 1.00 37.94 149 ILE A C 1
ATOM 711 O O . ILE A 1 117 ? 21.167 60.880 13.631 1.00 36.74 149 ILE A O 1
ATOM 716 N N . GLU A 1 118 ? 19.095 60.757 12.692 1.00 40.11 150 GLU A N 1
ATOM 717 C CA . GLU A 1 118 ? 19.549 60.950 11.309 1.00 42.88 150 GLU A CA 1
ATOM 718 C C . GLU A 1 118 ? 20.101 62.353 11.062 1.00 43.97 150 GLU A C 1
ATOM 719 O O . GLU A 1 118 ? 21.151 62.489 10.437 1.00 44.17 150 GLU A O 1
ATOM 725 N N . GLU A 1 119 ? 19.419 63.379 11.573 1.00 45.88 151 GLU A N 1
ATOM 726 C CA . GLU A 1 119 ? 19.910 64.750 11.498 1.00 48.81 151 GLU A CA 1
ATOM 727 C C . GLU A 1 119 ? 21.321 64.902 12.066 1.00 50.31 151 GLU A C 1
ATOM 728 O O . GLU A 1 119 ? 22.112 65.667 11.529 1.00 49.94 151 GLU A O 1
ATOM 734 N N . GLU A 1 120 ? 21.647 64.174 13.135 1.00 52.66 152 GLU A N 1
ATOM 735 C CA . GLU A 1 120 ? 22.960 64.324 13.777 1.00 55.41 152 GLU A CA 1
ATOM 736 C C . GLU A 1 120 ? 24.187 63.912 12.915 1.00 56.82 152 GLU A C 1
ATOM 737 O O . GLU A 1 120 ? 25.256 63.638 13.452 1.00 57.18 152 GLU A O 1
ATOM 743 N N . GLU A 1 121 ? 24.029 63.895 11.583 1.00 58.82 153 GLU A N 1
ATOM 744 C CA . GLU A 1 121 ? 25.169 63.883 10.641 1.00 60.19 153 GLU A CA 1
ATOM 745 C C . GLU A 1 121 ? 25.038 64.978 9.568 1.00 61.42 153 GLU A C 1
ATOM 746 O O . GLU A 1 121 ? 24.090 64.952 8.768 1.00 61.30 153 GLU A O 1
ATOM 752 N N . GLU A 1 122 ? 25.959 65.953 9.544 1.00 62.81 154 GLU A N 1
ATOM 753 C CA . GLU A 1 122 ? 27.124 66.117 10.469 1.00 64.16 154 GLU A CA 1
ATOM 754 C C . GLU A 1 122 ? 28.315 65.168 10.234 1.00 64.94 154 GLU A C 1
ATOM 755 O O . GLU A 1 122 ? 28.752 64.421 11.123 1.00 65.26 154 GLU A O 1
ATOM 761 N N . ILE A 1 123 ? 28.813 65.232 9.004 1.00 65.83 155 ILE A N 1
ATOM 762 C CA . ILE A 1 123 ? 30.041 64.576 8.579 1.00 66.27 155 ILE A CA 1
ATOM 763 C C . ILE A 1 123 ? 31.078 65.654 8.223 1.00 66.21 155 ILE A C 1
ATOM 764 O O . ILE A 1 123 ? 30.747 66.845 8.109 1.00 65.88 155 ILE A O 1
ATOM 769 N N . LYS A 1 146 ? 18.506 53.321 9.217 1.00 38.04 178 LYS A N 1
ATOM 770 C CA . LYS A 1 146 ? 17.865 53.406 10.543 1.00 37.54 178 LYS A CA 1
ATOM 771 C C . LYS A 1 146 ? 16.357 53.250 10.476 1.00 36.08 178 LYS A C 1
ATOM 772 O O . LYS A 1 146 ? 15.614 53.703 11.369 1.00 34.17 178 LYS A O 1
ATOM 778 N N . GLU A 1 147 ? 15.901 52.617 9.400 1.00 34.45 179 GLU A N 1
ATOM 779 C CA . GLU A 1 147 ? 14.491 52.338 9.254 1.00 33.69 179 GLU A CA 1
ATOM 780 C C . GLU A 1 147 ? 13.888 51.482 10.401 1.00 31.54 179 GLU A C 1
ATOM 781 O O . GLU A 1 147 ? 12.696 51.597 10.698 1.00 30.07 179 GLU A O 1
ATOM 787 N N . TYR A 1 148 ? 14.709 50.650 11.048 1.00 30.20 180 TYR A N 1
ATOM 788 C CA . TYR A 1 148 ? 14.225 49.837 12.159 1.00 29.82 180 TYR A CA 1
ATOM 789 C C . TYR A 1 148 ? 13.662 50.682 13.328 1.00 29.95 180 TYR A C 1
ATOM 790 O O . TYR A 1 148 ? 12.889 50.172 14.159 1.00 29.33 180 TYR A O 1
ATOM 799 N N . LEU A 1 149 ? 14.012 51.975 13.393 1.00 29.30 181 LEU A N 1
ATOM 800 C CA . LEU A 1 149 ? 13.446 52.845 14.446 1.00 30.17 181 LEU A CA 1
ATOM 801 C C . LEU A 1 149 ? 11.958 53.126 14.188 1.00 30.04 181 LEU A C 1
ATOM 802 O O . LEU A 1 149 ? 11.174 53.348 15.131 1.00 30.21 181 LEU A O 1
ATOM 807 N N . ASP A 1 150 ? 11.580 53.116 12.905 1.00 29.92 182 ASP A N 1
ATOM 808 C CA . ASP A 1 150 ? 10.167 53.201 12.515 1.00 30.43 182 ASP A CA 1
ATOM 809 C C . ASP A 1 150 ? 9.468 51.839 12.484 1.00 30.13 182 ASP A C 1
ATOM 810 O O . ASP A 1 150 ? 8.319 51.735 12.902 1.00 30.04 182 ASP A O 1
ATOM 815 N N . THR A 1 151 ? 10.160 50.803 12.009 1.00 29.27 183 THR A N 1
ATOM 816 C CA . THR A 1 151 ? 9.505 49.509 11.812 1.00 29.04 183 THR A CA 1
ATOM 817 C C . THR A 1 151 ? 9.286 48.714 13.131 1.00 28.45 183 THR A C 1
ATOM 818 O O . THR A 1 151 ? 8.225 48.103 13.295 1.00 28.07 183 THR A O 1
ATOM 822 N N . ALA A 1 152 ? 10.259 48.751 14.051 1.00 26.96 184 ALA A N 1
ATOM 823 C CA . ALA A 1 152 ? 10.154 48.041 15.323 1.00 26.65 184 ALA A CA 1
ATOM 824 C C . ALA A 1 152 ? 8.886 48.531 16.087 1.00 26.51 184 ALA A C 1
ATOM 825 O O . ALA A 1 152 ? 8.646 49.741 16.153 1.00 25.51 184 ALA A O 1
ATOM 827 N N . PRO A 1 153 ? 8.068 47.596 16.629 1.00 26.97 185 PRO A N 1
ATOM 828 C CA . PRO A 1 153 ? 6.830 47.998 17.345 1.00 27.26 185 PRO A CA 1
ATOM 829 C C . PRO A 1 153 ? 7.122 48.762 18.653 1.00 27.56 185 PRO A C 1
ATOM 830 O O . PRO A 1 153 ? 6.284 49.536 19.124 1.00 26.93 185 PRO A O 1
ATOM 834 N N . VAL A 1 154 ? 8.307 48.536 19.226 1.00 28.02 186 VAL A N 1
ATOM 835 C CA . VAL A 1 154 ? 8.686 49.066 20.550 1.00 27.85 186 VAL A CA 1
ATOM 836 C C . VAL A 1 154 ? 10.122 49.602 20.489 1.00 27.99 186 VAL A C 1
ATOM 837 O O . VAL A 1 154 ? 11.026 48.930 19.948 1.00 28.29 186 VAL A O 1
ATOM 841 N N . LEU A 1 155 ? 10.341 50.781 21.058 1.00 26.93 187 LEU A N 1
ATOM 842 C CA . LEU A 1 155 ? 11.709 51.215 21.378 1.00 27.77 187 LEU A CA 1
ATOM 843 C C . LEU A 1 155 ? 11.869 51.294 22.893 1.00 27.04 187 LEU A C 1
ATOM 844 O O . LEU A 1 155 ? 11.003 51.851 23.584 1.00 28.07 187 LEU A O 1
ATOM 849 N N . ILE A 1 156 ? 12.983 50.756 23.396 1.00 26.78 188 ILE A N 1
ATOM 850 C CA . ILE A 1 156 ? 13.365 50.974 24.787 1.00 26.99 188 ILE A CA 1
ATOM 851 C C . ILE A 1 156 ? 14.566 51.926 24.866 1.00 27.48 188 ILE A C 1
ATOM 852 O O . ILE A 1 156 ? 15.653 51.666 24.283 1.00 28.66 188 ILE A O 1
ATOM 857 N N . LEU A 1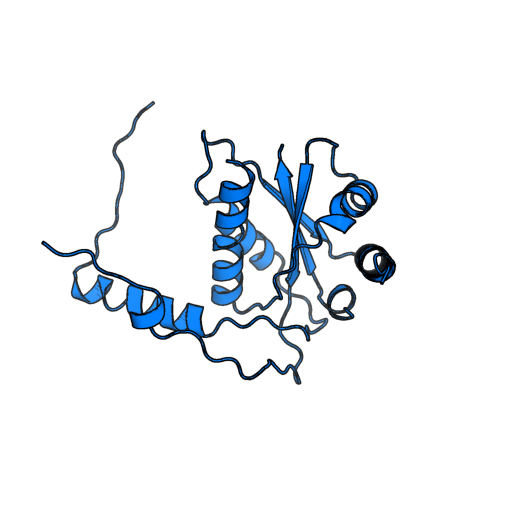 157 ? 14.391 53.045 25.573 1.00 27.01 189 LEU A N 1
ATOM 858 C CA . LEU A 1 157 ? 15.526 53.948 25.734 1.00 27.61 189 LEU A CA 1
ATOM 859 C C . LEU A 1 157 ? 15.915 53.906 27.192 1.00 27.54 189 LEU A C 1
ATOM 860 O O . LEU A 1 157 ? 15.067 54.119 28.070 1.00 26.68 189 LEU A O 1
ATOM 865 N N . ILE A 1 158 ? 17.192 53.622 27.436 1.00 26.82 190 ILE A N 1
ATOM 866 C CA . ILE A 1 158 ? 17.651 53.413 28.796 1.00 27.07 190 ILE A CA 1
ATOM 867 C C . ILE A 1 158 ? 18.413 54.658 29.214 1.00 25.95 190 ILE A C 1
ATOM 868 O O . ILE A 1 158 ? 19.429 55.021 28.611 1.00 25.50 190 ILE A O 1
ATOM 873 N N . PHE A 1 159 ? 17.896 55.335 30.232 1.00 24.87 191 PHE A N 1
ATOM 874 C CA . PHE A 1 159 ? 18.492 56.547 30.697 1.00 25.73 191 PHE A CA 1
ATOM 875 C C . PHE A 1 159 ? 19.152 56.231 32.047 1.00 27.38 191 PHE A C 1
ATOM 876 O O . PHE A 1 159 ? 18.559 55.544 32.891 1.00 27.25 191 PHE A O 1
ATOM 884 N N . LYS A 1 160 ? 20.340 56.804 32.267 1.00 28.58 192 LYS A N 1
ATOM 885 C CA . LYS A 1 160 ? 20.974 56.754 33.578 1.00 30.66 192 LYS A CA 1
ATOM 886 C C . LYS A 1 160 ? 20.601 57.971 34.410 1.00 30.17 192 LYS A C 1
ATOM 887 O O . LYS A 1 160 ? 20.463 59.117 33.906 1.00 29.18 192 LYS A O 1
ATOM 893 N N . GLN A 1 161 ? 20.395 57.723 35.687 1.00 30.22 193 GLN A N 1
ATOM 894 C CA . GLN A 1 161 ? 20.051 58.803 36.596 1.00 33.20 193 GLN A CA 1
ATOM 895 C C . GLN A 1 161 ? 21.391 59.275 37.134 1.00 34.71 193 GLN A C 1
ATOM 896 O O . GLN A 1 161 ? 22.229 58.447 37.522 1.00 34.52 193 GLN A O 1
ATOM 902 N N . VAL A 1 162 ? 21.606 60.595 37.069 1.00 36.29 194 VAL A N 1
ATOM 903 C CA . VAL A 1 162 ? 22.897 61.231 37.345 1.00 39.14 194 VAL A CA 1
ATOM 904 C C . VAL A 1 162 ? 22.786 62.072 38.614 1.00 40.54 194 VAL A C 1
ATOM 905 O O . VAL A 1 162 ? 22.693 61.503 39.706 1.00 42.50 194 VAL A O 1
ATOM 909 N N . TYR A 1 176 ? 29.408 55.198 40.057 1.00 44.27 208 TYR A N 1
ATOM 910 C CA . TYR A 1 176 ? 29.475 54.130 39.078 1.00 43.85 208 TYR A CA 1
ATOM 911 C C . TYR A 1 176 ? 28.109 53.883 38.392 1.00 41.05 208 TYR A C 1
ATOM 912 O O . TYR A 1 176 ? 27.771 52.742 38.094 1.00 38.22 208 TYR A O 1
ATOM 921 N N . ASN A 1 177 ? 27.341 54.954 38.164 1.00 37.86 209 ASN A N 1
ATOM 922 C CA . ASN A 1 177 ? 25.998 54.801 37.607 1.00 36.72 209 ASN A CA 1
ATOM 923 C C . ASN A 1 177 ? 26.054 54.269 36.176 1.00 35.65 209 ASN A C 1
ATOM 924 O O . ASN A 1 177 ? 25.228 53.429 35.798 1.00 34.24 209 ASN A O 1
ATOM 929 N N . GLU A 1 178 ? 27.032 54.745 35.390 1.00 34.67 210 GLU A N 1
ATOM 930 C CA . GLU A 1 178 ? 27.113 54.284 34.000 1.00 34.87 210 GLU A CA 1
ATOM 931 C C . GLU A 1 178 ? 27.405 52.766 33.911 1.00 32.21 210 GLU A C 1
ATOM 932 O O . GLU A 1 178 ? 26.771 52.073 33.129 1.00 30.69 210 GLU A O 1
ATOM 938 N N . ILE A 1 179 ? 28.333 52.262 34.734 1.00 30.15 211 ILE A N 1
ATOM 939 C CA . ILE A 1 179 ? 28.607 50.820 34.758 1.00 28.14 211 ILE A CA 1
ATOM 940 C C . ILE A 1 179 ? 27.372 50.062 35.245 1.00 26.31 211 ILE A C 1
ATOM 941 O O . ILE A 1 179 ? 26.987 49.063 34.639 1.00 25.18 211 ILE A O 1
ATOM 946 N N . SER A 1 180 ? 26.722 50.556 36.316 1.00 25.53 212 SER A N 1
ATOM 947 C CA . SER A 1 180 ? 25.514 49.853 36.860 1.00 26.22 212 SER A CA 1
ATOM 948 C C . SER A 1 180 ? 24.413 49.733 35.781 1.00 25.32 212 SER A C 1
ATOM 949 O O . SER A 1 180 ? 23.788 48.682 35.558 1.00 24.94 212 SER A O 1
ATOM 952 N N . VAL A 1 181 ? 24.160 50.834 35.105 1.00 25.58 213 VAL A N 1
ATOM 953 C CA . VAL A 1 181 ? 23.127 50.865 34.078 1.00 25.81 213 VAL A CA 1
ATOM 954 C C . VAL A 1 181 ? 23.522 49.994 32.859 1.00 26.20 213 VAL A C 1
ATOM 955 O O . VAL A 1 181 ? 22.682 49.318 32.284 1.00 25.15 213 VAL A O 1
ATOM 959 N N . SER A 1 182 ? 24.789 50.023 32.457 1.00 25.39 214 SER A N 1
ATOM 960 C CA . SER A 1 182 ? 25.200 49.128 31.361 1.00 25.93 214 SER A CA 1
ATOM 961 C C . SER A 1 182 ? 25.063 47.656 31.720 1.00 24.73 214 SER A C 1
ATOM 962 O O . SER A 1 182 ? 24.741 46.833 30.856 1.00 26.06 214 SER A O 1
ATOM 965 N N . ILE A 1 183 ? 25.327 47.303 32.982 1.00 26.21 215 ILE A N 1
ATOM 966 C CA . ILE A 1 183 ? 25.137 45.925 33.469 1.00 25.86 215 ILE A CA 1
ATOM 967 C C . ILE A 1 183 ? 23.639 45.543 33.343 1.00 25.83 215 ILE A C 1
ATOM 968 O O . ILE A 1 183 ? 23.292 44.443 32.854 1.00 25.57 215 ILE A O 1
ATOM 973 N N . ALA A 1 184 ? 22.759 46.440 33.804 1.00 25.49 216 ALA A N 1
ATOM 974 C CA . ALA A 1 184 ? 21.292 46.250 33.640 1.00 25.68 216 ALA A CA 1
ATOM 975 C C . ALA A 1 184 ? 20.919 46.030 32.162 1.00 26.28 216 ALA A C 1
ATOM 976 O O . ALA A 1 184 ? 20.054 45.221 31.855 1.00 25.77 216 ALA A O 1
ATOM 978 N N A CYS A 1 185 ? 21.564 46.773 31.260 0.50 26.25 217 CYS A N 1
ATOM 979 N N B CYS A 1 185 ? 21.569 46.777 31.266 0.50 27.56 217 CYS A N 1
ATOM 980 C CA A CYS A 1 185 ? 21.317 46.582 29.834 0.50 26.51 217 CYS A CA 1
ATOM 981 C CA B CYS A 1 185 ? 21.362 46.596 29.833 0.50 27.66 217 CYS A CA 1
ATOM 982 C C A CYS A 1 185 ? 21.808 45.210 29.357 0.50 26.06 217 CYS A C 1
ATOM 983 C C B CYS A 1 185 ? 21.783 45.194 29.399 0.50 26.78 217 CYS A C 1
ATOM 984 O O A CYS A 1 185 ? 21.210 44.649 28.473 0.50 26.64 217 CYS A O 1
ATOM 985 O O B CYS A 1 185 ? 21.109 44.593 28.593 0.50 27.41 217 CYS A O 1
ATOM 990 N N . GLY A 1 186 ? 22.911 44.694 29.905 1.00 26.36 218 GLY A N 1
ATOM 991 C CA . GLY A 1 186 ? 23.295 43.291 29.625 1.00 26.07 218 GLY A CA 1
ATOM 992 C C . GLY A 1 186 ? 22.204 42.315 30.082 1.00 25.46 218 GLY A C 1
ATOM 993 O O . GLY A 1 186 ? 21.859 41.399 29.363 1.00 25.64 218 GLY A O 1
ATOM 994 N N . LEU A 1 187 ? 21.646 42.498 31.294 1.00 25.38 219 LEU A N 1
ATOM 995 C CA . LEU A 1 187 ? 20.508 41.659 31.713 1.00 25.88 219 LEU A CA 1
ATOM 996 C C . LEU A 1 187 ? 19.307 41.791 30.745 1.00 26.25 219 LEU A C 1
ATOM 997 O O . LEU A 1 187 ? 18.647 40.805 30.406 1.00 25.17 219 LEU A O 1
ATOM 1002 N N . LEU A 1 188 ? 19.037 43.023 30.313 1.00 26.94 220 LEU A N 1
ATOM 1003 C CA . LEU A 1 188 ? 17.914 43.265 29.386 1.00 26.70 220 LEU A CA 1
ATOM 1004 C C . LEU A 1 188 ? 18.148 42.499 28.085 1.00 25.68 220 LEU A C 1
ATOM 1005 O O . LEU A 1 188 ? 17.235 41.906 27.546 1.00 26.82 220 LEU A O 1
ATOM 1010 N N . LEU A 1 189 ? 19.362 42.600 27.525 1.00 27.07 221 LEU A N 1
ATOM 1011 C CA . LEU A 1 189 ? 19.705 41.866 26.282 1.00 27.82 221 LEU A CA 1
ATOM 1012 C C . LEU A 1 189 ? 19.550 40.339 26.400 1.00 27.61 221 LEU A C 1
ATOM 1013 O O . LEU A 1 189 ? 19.017 39.676 25.480 1.00 26.51 221 LEU A O 1
ATOM 1018 N N . ALA A 1 190 ? 20.037 39.786 27.514 1.00 27.45 222 ALA A N 1
ATOM 1019 C CA . ALA A 1 190 ? 19.844 38.356 27.802 1.00 28.27 222 ALA A CA 1
ATOM 1020 C C . ALA A 1 190 ? 18.354 37.982 27.867 1.00 28.64 222 ALA A C 1
ATOM 1021 O O . ALA A 1 190 ? 17.939 36.932 27.352 1.00 28.46 222 ALA A O 1
ATOM 1023 N N . ALA A 1 191 ? 17.562 38.822 28.540 1.00 27.19 223 ALA A N 1
ATOM 1024 C CA . ALA A 1 191 ? 16.132 38.550 28.709 1.00 26.92 223 ALA A CA 1
ATOM 1025 C C . ALA A 1 191 ? 15.363 38.618 27.382 1.00 26.30 223 ALA A C 1
ATOM 1026 O O . ALA A 1 191 ? 14.464 37.829 27.132 1.00 25.28 223 ALA A O 1
ATOM 1028 N N . LEU A 1 192 ? 15.737 39.569 26.519 1.00 27.45 224 LEU A N 1
ATOM 1029 C CA . LEU A 1 192 ? 15.155 39.621 25.168 1.00 26.64 224 LEU A CA 1
ATOM 1030 C C . LEU A 1 192 ? 15.468 38.341 24.369 1.00 26.61 224 LEU A C 1
ATOM 1031 O O . LEU A 1 192 ? 14.561 37.755 23.763 1.00 26.57 224 LEU A O 1
ATOM 1036 N N . GLN A 1 193 ? 16.733 37.913 24.393 1.00 26.33 225 GLN A N 1
ATOM 1037 C CA . GLN A 1 193 ? 17.129 36.674 23.734 1.00 27.16 225 GLN A CA 1
ATOM 1038 C C . GLN A 1 193 ? 16.322 35.470 24.289 1.00 27.33 225 GLN A C 1
ATOM 1039 O O . GLN A 1 193 ? 15.750 34.692 23.535 1.00 27.66 225 GLN A O 1
ATOM 1045 N N . ASN A 1 194 ? 16.292 35.339 25.606 1.00 28.47 226 ASN A N 1
ATOM 1046 C CA . ASN A 1 194 ? 15.553 34.256 26.260 1.00 29.80 226 ASN A CA 1
ATOM 1047 C C . ASN A 1 194 ? 14.070 34.252 25.848 1.00 30.53 226 ASN A C 1
ATOM 1048 O O . ASN A 1 194 ? 13.463 33.190 25.703 1.00 30.61 226 ASN A O 1
ATOM 1053 N N . ALA A 1 195 ? 13.487 35.454 25.685 1.00 31.42 227 ALA A N 1
ATOM 1054 C CA . ALA A 1 195 ? 12.077 35.604 25.351 1.00 32.18 227 ALA A CA 1
ATOM 1055 C C . ALA A 1 195 ? 11.754 35.445 23.865 1.00 32.41 227 ALA A C 1
ATOM 1056 O O . ALA A 1 195 ? 10.596 35.534 23.492 1.00 33.40 227 ALA A O 1
ATOM 1058 N N . GLY A 1 196 ? 12.765 35.286 23.020 1.00 31.80 228 GLY A N 1
ATOM 1059 C CA . GLY A 1 196 ? 12.559 35.140 21.588 1.00 31.48 228 GLY A CA 1
ATOM 1060 C C . GLY A 1 196 ? 12.380 36.447 20.826 1.00 31.70 228 GLY A C 1
ATOM 1061 O O . GLY A 1 196 ? 11.785 36.442 19.739 1.00 32.44 228 GLY A O 1
ATOM 1062 N N . LEU A 1 197 ? 12.891 37.562 21.369 1.00 29.06 229 LEU A N 1
ATOM 1063 C CA . LEU A 1 197 ? 12.890 38.870 20.670 1.00 28.85 229 LEU A CA 1
ATOM 1064 C C . LEU A 1 197 ? 14.298 39.275 20.251 1.00 29.10 229 LEU A C 1
ATOM 1065 O O . LEU A 1 197 ? 15.306 38.752 20.781 1.00 29.68 229 LEU A O 1
ATOM 1070 N N . VAL A 1 198 ? 14.381 40.208 19.311 1.00 27.86 230 VAL A N 1
ATOM 1071 C CA . VAL A 1 198 ? 15.672 40.690 18.865 1.00 27.51 230 VAL A CA 1
ATOM 1072 C C . VAL A 1 198 ? 15.763 42.202 18.951 1.00 26.59 230 VAL A C 1
ATOM 1073 O O . VAL A 1 198 ? 14.748 42.924 19.045 1.00 25.37 230 VAL A O 1
ATOM 1077 N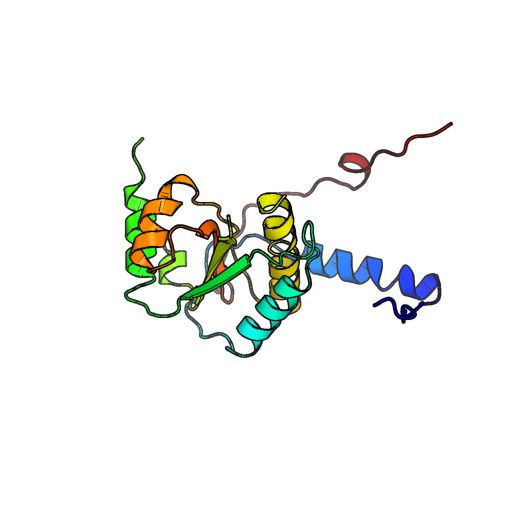 N . THR A 1 199 ? 16.987 42.683 18.884 1.00 26.17 231 THR A N 1
ATOM 1078 C CA . THR A 1 199 ? 17.246 44.114 18.890 1.00 26.47 231 THR A CA 1
ATOM 1079 C C . THR A 1 199 ? 18.610 44.419 18.239 1.00 27.81 231 THR A C 1
ATOM 1080 O O . THR A 1 199 ? 19.281 43.502 17.804 1.00 27.72 231 THR A O 1
ATOM 1084 N N . VAL A 1 200 ? 19.008 45.696 18.196 1.00 27.06 232 VAL A N 1
ATOM 1085 C CA . VAL A 1 200 ? 20.387 46.079 17.924 1.00 27.40 232 VAL A CA 1
ATOM 1086 C C . VAL A 1 200 ? 20.743 47.119 18.997 1.00 27.59 232 VAL A C 1
ATOM 1087 O O . VAL A 1 200 ? 20.093 48.167 19.135 1.00 28.35 232 VAL A O 1
ATOM 1091 N N . THR A 1 201 ? 21.773 46.823 19.775 1.00 27.66 233 THR A N 1
ATOM 1092 C CA . THR A 1 201 ? 22.283 47.783 20.755 1.00 26.58 233 THR A CA 1
ATOM 1093 C C . THR A 1 201 ? 22.818 49.032 20.043 1.00 26.84 233 THR A C 1
ATOM 1094 O O . THR A 1 201 ? 23.721 48.935 19.163 1.00 25.77 233 THR A O 1
ATOM 1098 N N . THR A 1 202 ? 22.285 50.198 20.411 1.00 24.81 234 THR A N 1
ATOM 1099 C CA . THR A 1 202 ? 22.886 51.455 19.962 1.00 27.45 234 THR A CA 1
ATOM 1100 C C . THR A 1 202 ? 23.064 52.413 21.135 1.00 27.87 234 THR A C 1
ATOM 1101 O O . THR A 1 202 ? 22.338 52.325 22.134 1.00 26.62 234 THR A O 1
ATOM 1105 N N . THR A 1 203 ? 24.065 53.285 21.032 1.00 27.53 235 THR A N 1
ATOM 1106 C CA . THR A 1 203 ? 24.353 54.215 22.121 1.00 29.28 235 THR A CA 1
ATOM 1107 C C . THR A 1 203 ? 24.483 55.620 21.527 1.00 30.20 235 THR A C 1
ATOM 1108 O O . THR A 1 203 ? 25.597 56.105 21.379 1.00 31.19 235 THR A O 1
ATOM 1112 N N . PRO A 1 204 ? 23.344 56.272 21.182 1.00 31.08 236 PRO A N 1
ATOM 1113 C CA . PRO A 1 204 ? 23.408 57.595 20.505 1.00 33.00 236 PRO A CA 1
ATOM 1114 C C . PRO A 1 204 ? 23.680 58.748 21.506 1.00 34.24 236 PRO A C 1
ATOM 1115 O O . PRO A 1 204 ? 22.842 59.621 21.676 1.00 35.28 236 PRO A O 1
ATOM 1119 N N . LEU A 1 205 ? 24.834 58.722 22.167 1.00 35.12 237 LEU A N 1
ATOM 1120 C CA . LEU A 1 205 ? 25.132 59.627 23.279 1.00 35.96 237 LEU A CA 1
ATOM 1121 C C . LEU A 1 205 ? 25.091 61.117 22.890 1.00 36.57 237 LEU A C 1
ATOM 1122 O O . LEU A 1 205 ? 24.612 61.952 23.663 1.00 36.46 237 LEU A O 1
ATOM 1127 N N . ASN A 1 206 ? 25.535 61.432 21.674 1.00 37.26 238 ASN A N 1
ATOM 1128 C CA . ASN A 1 206 ? 25.486 62.806 21.144 1.00 38.21 238 ASN A CA 1
ATOM 1129 C C . ASN A 1 206 ? 24.062 63.354 20.885 1.00 36.92 238 ASN A C 1
ATOM 1130 O O . ASN A 1 206 ? 23.863 64.564 20.789 1.00 36.84 238 ASN A O 1
ATOM 1135 N N . CYS A 1 207 ? 23.093 62.451 20.767 1.00 35.96 239 CYS A N 1
ATOM 1136 C CA . CYS A 1 207 ? 21.690 62.813 20.558 1.00 35.19 239 CYS A CA 1
ATOM 1137 C C . CYS A 1 207 ? 20.969 62.925 21.886 1.00 33.59 239 CYS A C 1
ATOM 1138 O O . CYS A 1 207 ? 19.783 63.298 21.933 1.00 32.25 239 CYS A O 1
ATOM 1141 N N . GLY A 1 208 ? 21.693 62.587 22.951 1.00 32.26 240 GLY A N 1
ATOM 1142 C CA . GLY A 1 208 ? 21.119 62.441 24.287 1.00 32.25 240 GLY A CA 1
ATOM 1143 C C . GLY A 1 208 ? 20.288 63.647 24.698 1.00 31.54 240 GLY A C 1
ATOM 1144 O O . GLY A 1 208 ? 19.113 63.488 24.990 1.00 32.05 240 GLY A O 1
ATOM 1145 N N . PRO A 1 209 ? 20.886 64.860 24.697 1.00 31.75 241 PRO A N 1
ATOM 1146 C CA . PRO A 1 209 ? 20.166 66.101 25.079 1.00 31.03 241 PRO A CA 1
ATOM 1147 C C . PRO A 1 209 ? 18.854 66.348 24.301 1.00 30.48 241 PRO A C 1
ATOM 1148 O O . PRO A 1 209 ? 17.835 66.684 24.917 1.00 29.85 241 PRO A O 1
ATOM 1152 N N . ARG A 1 210 ? 18.871 66.156 22.976 1.00 29.02 242 ARG A N 1
ATOM 1153 C CA . ARG A 1 210 ? 17.677 66.380 22.154 1.00 28.51 242 ARG A CA 1
ATOM 1154 C C . ARG A 1 210 ? 16.566 65.321 22.382 1.00 27.82 242 ARG A C 1
ATOM 1155 O O . ARG A 1 210 ? 15.368 65.658 22.361 1.00 27.02 242 ARG A O 1
ATOM 1163 N N . LEU A 1 211 ? 16.980 64.065 22.565 1.00 26.51 243 LEU A N 1
ATOM 1164 C CA . LEU A 1 211 ? 16.065 62.979 22.852 1.00 27.37 243 LEU A CA 1
ATOM 1165 C C . LEU A 1 211 ? 15.474 63.088 24.272 1.00 27.56 243 LEU A C 1
ATOM 1166 O O . LEU A 1 211 ? 14.295 62.799 24.471 1.00 26.82 243 LEU A O 1
ATOM 1171 N N . ARG A 1 212 ? 16.299 63.492 25.242 1.00 27.53 244 ARG A N 1
ATOM 1172 C CA . ARG A 1 212 ? 15.830 63.767 26.599 1.00 29.05 244 ARG A CA 1
ATOM 1173 C C . ARG A 1 212 ? 14.672 64.792 26.604 1.00 28.67 244 ARG A C 1
ATOM 1174 O O . ARG A 1 212 ? 13.613 64.543 27.235 1.00 27.93 244 ARG A O 1
ATOM 1182 N N . VAL A 1 213 ? 14.871 65.906 25.887 1.00 27.28 245 VAL A N 1
ATOM 1183 C CA . VAL A 1 213 ? 13.862 66.949 25.733 1.00 27.74 245 VAL A CA 1
ATOM 1184 C C . VAL A 1 213 ? 12.635 66.444 24.976 1.00 26.70 245 VAL A C 1
ATOM 1185 O O . VAL A 1 213 ? 11.516 66.684 25.407 1.00 25.61 245 VAL A O 1
ATOM 1189 N N . LEU A 1 214 ? 12.848 65.753 23.855 1.00 26.26 246 LEU A N 1
ATOM 1190 C CA . LEU A 1 214 ? 11.731 65.238 23.065 1.00 26.71 246 LEU A CA 1
ATOM 1191 C C . LEU A 1 214 ? 10.845 64.312 23.937 1.00 27.13 246 LEU A C 1
ATOM 1192 O O . LEU A 1 214 ? 9.607 64.345 23.857 1.00 27.41 246 LEU A O 1
ATOM 1197 N N . LEU A 1 215 ? 11.486 63.502 24.770 1.00 26.47 247 LEU A N 1
ATOM 1198 C CA . LEU A 1 215 ? 10.740 62.547 25.598 1.00 27.82 247 LEU A CA 1
ATOM 1199 C C . LEU A 1 215 ? 10.293 63.110 26.972 1.00 27.34 247 LEU A C 1
ATOM 1200 O O . LEU A 1 215 ? 9.673 62.397 27.751 1.00 29.50 247 LEU A O 1
ATOM 1205 N N . GLY A 1 216 ? 10.597 64.377 27.247 1.00 27.71 248 GLY A N 1
ATOM 1206 C CA . GLY A 1 216 ? 10.208 65.043 28.508 1.00 27.23 248 GLY A CA 1
ATOM 1207 C C . GLY A 1 216 ? 10.887 64.434 29.742 1.00 27.82 248 GLY A C 1
ATOM 1208 O O . GLY A 1 216 ? 10.356 64.511 30.864 1.00 28.33 248 GLY A O 1
ATOM 1209 N N . ARG A 1 217 ? 12.065 63.840 29.543 1.00 25.71 249 ARG A N 1
ATOM 1210 C CA . ARG A 1 217 ? 12.838 63.302 30.655 1.00 25.03 249 ARG A CA 1
ATOM 1211 C C . ARG A 1 217 ? 13.522 64.417 31.458 1.00 24.72 249 ARG A C 1
ATOM 1212 O O . ARG A 1 217 ? 13.959 65.450 30.890 1.00 24.04 249 ARG A O 1
ATOM 1220 N N . PRO A 1 218 ? 13.616 64.243 32.792 1.00 24.38 250 PRO A N 1
ATOM 1221 C CA . PRO A 1 218 ? 14.149 65.362 33.590 1.00 24.63 250 PRO A CA 1
ATOM 1222 C C . PRO A 1 218 ? 15.671 65.547 33.397 1.00 24.85 250 PRO A C 1
ATOM 1223 O O . PRO A 1 218 ? 16.366 64.657 32.877 1.00 23.53 250 PRO A O 1
ATOM 1227 N N . SER A 1 219 ? 16.159 66.696 33.829 1.00 25.53 251 SER A N 1
ATOM 1228 C CA . SER A 1 219 ? 17.549 67.104 33.604 1.00 27.37 251 SER A CA 1
ATOM 1229 C C . SER A 1 219 ? 18.553 66.155 34.291 1.00 27.83 251 SER A C 1
ATOM 1230 O O . SER A 1 219 ? 19.694 66.042 33.838 1.00 27.21 251 SER A O 1
ATOM 1233 N N . HIS A 1 220 ? 18.107 65.457 35.349 1.00 27.91 252 HIS A N 1
ATOM 1234 C CA . HIS A 1 220 ? 18.925 64.439 36.034 1.00 29.02 252 HIS A CA 1
ATOM 1235 C C . HIS A 1 220 ? 18.996 63.041 35.358 1.00 28.96 252 HIS A C 1
ATOM 1236 O O . HIS A 1 220 ? 19.604 62.111 35.916 1.00 30.35 252 HIS A O 1
ATOM 1243 N N . GLU A 1 221 ? 18.422 62.884 34.163 1.00 27.09 253 GLU A N 1
ATOM 1244 C CA . GLU A 1 221 ? 18.594 61.648 33.391 1.00 26.35 253 GLU A CA 1
ATOM 1245 C C . GLU A 1 221 ? 19.437 61.900 32.135 1.00 26.98 253 GLU A C 1
ATOM 1246 O O . GLU A 1 221 ? 19.321 62.952 31.521 1.00 26.34 253 GLU A O 1
ATOM 1252 N N . LYS A 1 222 ? 20.244 60.925 31.744 1.00 27.27 254 LYS A N 1
ATOM 1253 C CA . LYS A 1 222 ? 21.151 61.061 30.595 1.00 29.02 254 LYS A CA 1
ATOM 1254 C C . LYS A 1 222 ? 20.954 59.776 29.781 1.00 26.98 254 LYS A C 1
ATOM 1255 O O . LYS A 1 222 ? 21.072 58.673 30.320 1.00 26.58 254 LYS A O 1
ATOM 1261 N N . LEU A 1 223 ? 20.615 59.915 28.504 1.00 25.74 255 LEU A N 1
ATOM 1262 C CA . LEU A 1 223 ? 20.417 58.736 27.624 1.00 27.06 255 LEU A CA 1
ATOM 1263 C C . LEU A 1 223 ? 21.713 57.902 27.508 1.00 26.51 255 LEU A C 1
ATOM 1264 O O . LEU A 1 223 ? 22.810 58.453 27.337 1.00 26.31 255 LEU A O 1
ATOM 1269 N N . LEU A 1 224 ? 21.596 56.594 27.664 1.00 26.78 256 LEU A N 1
ATOM 1270 C CA . LEU A 1 224 ? 22.742 55.708 27.525 1.00 28.35 256 LEU A CA 1
ATOM 1271 C C . LEU A 1 224 ? 22.571 54.798 26.311 1.00 27.89 256 LEU A C 1
ATOM 1272 O O . LEU A 1 224 ? 23.459 54.743 25.445 1.00 27.72 256 LEU A O 1
ATOM 1277 N N . VAL A 1 225 ? 21.439 54.103 26.237 1.00 27.09 257 VAL A N 1
ATOM 1278 C CA . VAL A 1 225 ? 21.239 53.051 25.248 1.00 27.80 257 VAL A CA 1
ATOM 1279 C C . VAL A 1 225 ? 19.860 53.171 24.590 1.00 28.07 257 VAL A C 1
ATOM 1280 O O . VAL A 1 225 ? 18.879 53.453 25.286 1.00 27.08 257 VAL A O 1
ATOM 1284 N N . LEU A 1 226 ? 19.796 52.951 23.266 1.00 28.05 258 LEU A N 1
ATOM 1285 C CA . LEU A 1 226 ? 18.512 52.842 22.554 1.00 27.20 258 LEU A CA 1
ATOM 1286 C C . LEU A 1 226 ? 18.395 51.433 21.880 1.00 27.12 258 LEU A C 1
ATOM 1287 O O . LEU A 1 226 ? 19.249 51.042 21.068 1.00 25.37 258 LEU A O 1
ATOM 1292 N N . LEU A 1 227 ? 17.337 50.693 22.233 1.00 26.25 259 LEU A N 1
ATOM 1293 C CA . LEU A 1 227 ? 17.076 49.344 21.717 1.00 26.55 259 LEU A CA 1
ATOM 1294 C C . LEU A 1 227 ? 15.734 49.301 20.987 1.00 27.33 259 LEU A C 1
ATOM 1295 O O . LEU A 1 227 ? 14.664 49.408 21.635 1.00 26.66 259 LEU A O 1
ATOM 1300 N N . PRO A 1 228 ? 15.772 49.141 19.649 1.00 27.46 260 PRO A N 1
ATOM 1301 C CA . PRO A 1 228 ? 14.531 48.788 18.923 1.00 27.83 260 PRO A CA 1
ATOM 1302 C C . PRO A 1 228 ? 14.246 47.297 19.141 1.00 28.30 260 PRO A C 1
ATOM 1303 O O . PRO A 1 228 ? 15.165 46.465 19.000 1.00 29.21 260 PRO A O 1
ATOM 1307 N N . VAL A 1 229 ? 13.000 46.967 19.479 1.00 26.89 261 VAL A N 1
ATOM 1308 C CA . VAL A 1 229 ? 12.668 45.612 19.894 1.00 27.12 261 VAL A CA 1
ATOM 1309 C C . VAL A 1 229 ? 11.527 45.080 19.007 1.00 26.69 261 VAL A C 1
ATOM 1310 O O . VAL A 1 229 ? 10.523 45.767 18.787 1.00 25.75 261 VAL A O 1
ATOM 1314 N N . GLY A 1 230 ? 11.694 43.846 18.548 1.00 26.94 262 GLY A N 1
ATOM 1315 C CA . GLY A 1 230 ? 10.626 43.139 17.837 1.00 25.92 262 GLY A CA 1
ATOM 1316 C C . GLY A 1 230 ? 11.073 41.737 17.435 1.00 24.64 262 GLY A C 1
ATOM 1317 O O . GLY A 1 230 ? 12.051 41.204 17.954 1.00 24.84 262 GLY A O 1
ATOM 1318 N N . TYR A 1 231 ? 10.303 41.129 16.539 1.00 24.61 263 TYR A N 1
ATOM 1319 C CA . TYR A 1 231 ? 10.692 39.928 15.880 1.00 24.63 263 TYR A CA 1
ATOM 1320 C C . TYR A 1 231 ? 11.592 40.365 14.725 1.00 25.68 263 TYR A C 1
ATOM 1321 O O . TYR A 1 231 ? 11.390 41.443 14.173 1.00 25.75 263 TYR A O 1
ATOM 1330 N N . PRO A 1 232 ? 12.542 39.505 14.328 1.00 26.75 264 PRO A N 1
ATOM 1331 C CA . PRO A 1 232 ? 13.323 39.827 13.121 1.00 27.17 264 PRO A CA 1
ATOM 1332 C C . PRO A 1 232 ? 12.440 39.816 11.867 1.00 27.35 264 PRO A C 1
ATOM 1333 O O . PRO A 1 232 ? 11.507 39.014 11.770 1.00 27.73 264 PRO A O 1
ATOM 1337 N N A SER A 1 233 ? 12.749 40.693 10.917 0.50 27.45 265 SER A N 1
ATOM 1338 N N B SER A 1 233 ? 12.704 40.704 10.913 0.50 27.22 265 SER A N 1
ATOM 1339 C CA A SER A 1 233 ? 12.185 40.617 9.562 0.50 29.06 265 SER A CA 1
ATOM 1340 C CA B SER A 1 233 ? 11.999 40.612 9.627 0.50 28.49 265 SER A CA 1
ATOM 1341 C C A SER A 1 233 ? 12.259 39.178 9.034 0.50 28.81 265 SER A C 1
ATOM 1342 C C B SER A 1 233 ? 12.220 39.214 9.048 0.50 28.57 265 SER A C 1
ATOM 1343 O O A SER A 1 233 ? 13.225 38.462 9.304 0.50 28.68 265 SER A O 1
ATOM 1344 O O B SER A 1 233 ? 13.243 38.573 9.289 0.50 28.41 265 SER A O 1
ATOM 1349 N N . ARG A 1 234 ? 11.239 38.754 8.290 1.00 29.10 266 ARG A N 1
ATOM 1350 C CA . ARG A 1 234 ? 11.279 37.452 7.642 1.00 30.03 266 ARG A CA 1
ATOM 1351 C C . ARG A 1 234 ? 12.480 37.311 6.687 1.00 31.67 266 ARG A C 1
ATOM 1352 O O . ARG A 1 234 ? 12.890 36.195 6.399 1.00 32.91 266 ARG A O 1
ATOM 1360 N N . ASP A 1 235 ? 13.012 38.424 6.176 1.00 31.56 267 ASP A N 1
ATOM 1361 C CA . ASP A 1 235 ? 14.224 38.342 5.362 1.00 32.58 267 ASP A CA 1
ATOM 1362 C C . ASP A 1 235 ? 15.449 39.004 6.038 1.00 31.43 267 ASP A C 1
ATOM 1363 O O . ASP A 1 235 ? 16.371 39.437 5.349 1.00 30.61 267 ASP A O 1
ATOM 1368 N N . ALA A 1 236 ? 15.439 39.082 7.370 1.00 30.00 268 ALA A N 1
ATOM 1369 C CA . ALA A 1 236 ? 16.589 39.613 8.102 1.00 29.66 268 ALA A CA 1
ATOM 1370 C C . ALA A 1 236 ? 17.909 38.910 7.725 1.00 29.35 268 ALA A C 1
ATOM 1371 O O . ALA A 1 236 ? 17.987 37.689 7.600 1.00 28.74 268 ALA A O 1
ATOM 1373 N N . THR A 1 237 ? 18.956 39.705 7.584 1.00 29.09 269 THR A N 1
ATOM 1374 C CA . THR A 1 237 ? 20.314 39.156 7.483 1.00 29.21 269 THR A CA 1
ATOM 1375 C C . THR A 1 237 ? 21.138 39.713 8.631 1.00 28.64 269 THR A C 1
ATOM 1376 O O . THR A 1 237 ? 20.701 40.643 9.286 1.00 28.60 269 THR A O 1
ATOM 1380 N N . VAL A 1 238 ? 22.309 39.111 8.884 1.00 27.75 270 VAL A N 1
ATOM 1381 C CA . VAL A 1 238 ? 23.307 39.617 9.822 1.00 27.61 270 VAL A CA 1
ATOM 1382 C C . VAL A 1 238 ? 24.681 39.509 9.124 1.00 28.33 270 VAL A C 1
ATOM 1383 O O . VAL A 1 238 ? 24.843 38.664 8.222 1.00 27.30 270 VAL A O 1
ATOM 1387 N N . PRO A 1 239 ? 25.662 40.366 9.493 1.00 28.97 271 PRO A N 1
ATOM 1388 C CA . PRO A 1 239 ? 26.991 40.134 8.894 1.00 30.42 271 PRO A CA 1
ATOM 1389 C C . PRO A 1 239 ? 27.560 38.814 9.423 1.00 31.14 271 PRO A C 1
ATOM 1390 O O . PRO A 1 239 ? 27.239 38.396 10.553 1.00 30.07 271 PRO A O 1
ATOM 1394 N N . ASP A 1 240 ? 28.370 38.155 8.607 1.00 31.33 272 ASP A N 1
ATOM 1395 C CA . ASP A 1 240 ? 28.907 36.857 8.969 1.00 33.56 272 ASP A CA 1
ATOM 1396 C C . ASP A 1 240 ? 30.130 36.984 9.895 1.00 34.41 272 ASP A C 1
ATOM 1397 O O . ASP A 1 240 ? 31.255 36.702 9.491 1.00 34.81 272 ASP A O 1
ATOM 1402 N N . LEU A 1 241 ? 29.897 37.421 11.136 1.00 34.18 273 LEU A N 1
ATOM 1403 C CA . LEU A 1 241 ? 30.964 37.605 12.120 1.00 35.16 273 LEU A CA 1
ATOM 1404 C C . LEU A 1 241 ? 31.107 36.325 12.928 1.00 34.80 273 LEU A C 1
ATOM 1405 O O . LEU A 1 241 ? 30.129 35.634 13.204 1.00 35.20 273 LEU A O 1
ATOM 1410 N N . LYS A 1 242 ? 32.332 36.035 13.316 1.00 35.20 274 LYS A N 1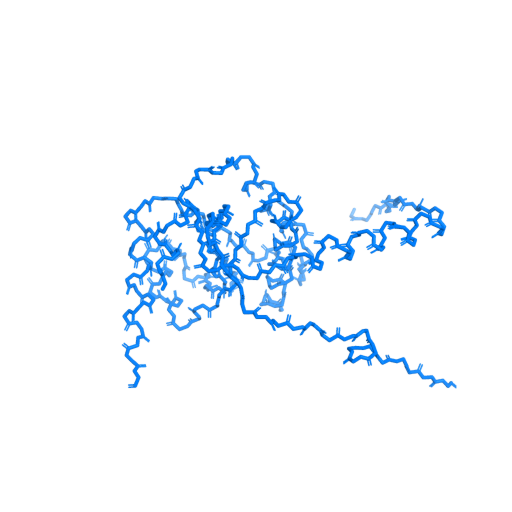
ATOM 1411 C CA . LYS A 1 242 ? 32.630 34.947 14.232 1.00 35.86 274 LYS A CA 1
ATOM 1412 C C . LYS A 1 242 ? 33.045 35.585 15.580 1.00 34.04 274 LYS A C 1
ATOM 1413 O O . LYS A 1 242 ? 33.672 36.641 15.592 1.00 35.14 274 LYS A O 1
ATOM 1419 N N . ARG A 1 243 ? 32.626 34.976 16.690 1.00 32.87 275 ARG A N 1
ATOM 1420 C CA . ARG A 1 243 ? 33.044 35.385 18.021 1.00 30.55 275 ARG A CA 1
ATOM 1421 C C . ARG A 1 243 ? 34.415 34.798 18.337 1.00 30.01 275 ARG A C 1
ATOM 1422 O O . ARG A 1 243 ? 34.834 33.782 17.769 1.00 27.91 275 ARG A O 1
ATOM 1430 N N . LYS A 1 244 ? 35.114 35.455 19.254 1.00 28.38 276 LYS A N 1
ATOM 1431 C CA . LYS A 1 244 ? 36.372 34.926 19.763 1.00 29.02 276 LYS A CA 1
ATOM 1432 C C . LYS A 1 244 ? 36.163 33.582 20.484 1.00 28.07 276 LYS A C 1
ATOM 1433 O O . LYS A 1 244 ? 35.155 33.365 21.108 1.00 27.29 276 LYS A O 1
ATOM 1439 N N . ALA A 1 245 ? 37.127 32.675 20.335 1.00 28.16 277 ALA A N 1
ATOM 1440 C CA . ALA A 1 245 ? 37.147 31.425 21.116 1.00 27.83 277 ALA A CA 1
ATOM 1441 C C . ALA A 1 245 ? 37.444 31.798 22.595 1.00 27.45 277 ALA A C 1
ATOM 1442 O O . ALA A 1 245 ? 37.988 32.885 22.859 1.00 26.33 277 ALA A O 1
ATOM 1444 N N . LEU A 1 246 ? 37.141 30.887 23.520 1.00 26.78 278 LEU A N 1
ATOM 1445 C CA . LEU A 1 246 ? 37.377 31.121 24.948 1.00 28.28 278 LEU A CA 1
ATOM 1446 C C . LEU A 1 246 ? 38.831 31.502 25.212 1.00 27.55 278 LEU A C 1
ATOM 1447 O O . LEU A 1 246 ? 39.092 32.432 25.970 1.00 26.43 278 LEU A O 1
ATOM 1452 N N . ASP A 1 247 ? 39.778 30.845 24.526 1.00 27.65 279 ASP A N 1
ATOM 1453 C CA . ASP A 1 247 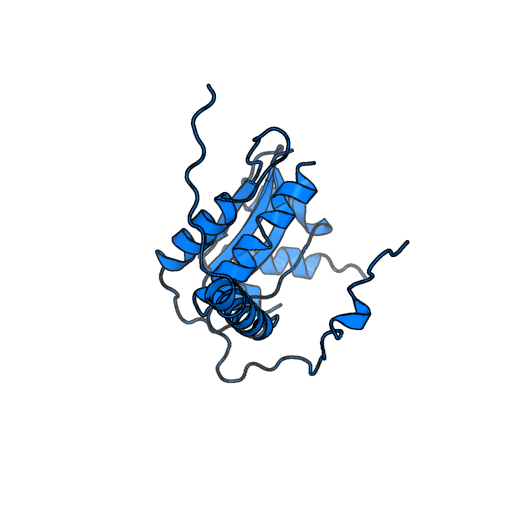? 41.183 31.109 24.811 1.00 28.32 279 ASP A CA 1
ATOM 1454 C C . ASP A 1 247 ? 41.643 32.496 24.332 1.00 27.89 279 ASP A C 1
ATOM 1455 O O . ASP A 1 247 ? 42.690 32.942 24.736 1.00 28.47 279 ASP A O 1
ATOM 1460 N N . GLN A 1 248 ? 40.824 33.170 23.529 1.00 27.24 280 GLN A N 1
ATOM 1461 C CA . GLN A 1 248 ? 41.087 34.548 23.094 1.00 27.34 280 GLN A CA 1
ATOM 1462 C C . GLN A 1 248 ? 40.513 35.630 24.059 1.00 26.75 280 GLN A C 1
ATOM 1463 O O . GLN A 1 248 ? 40.806 36.821 23.922 1.00 26.90 280 GLN A O 1
ATOM 1469 N N . ILE A 1 249 ? 39.694 35.219 25.017 1.00 26.47 281 ILE A N 1
ATOM 1470 C CA . ILE A 1 249 ? 39.113 36.174 25.961 1.00 26.14 281 ILE A CA 1
ATOM 1471 C C . ILE A 1 249 ? 39.469 35.863 27.429 1.00 26.79 281 ILE A C 1
ATOM 1472 O O . ILE A 1 249 ? 39.279 36.690 28.312 1.00 26.03 281 ILE A O 1
ATOM 1477 N N . MET A 1 250 ? 39.999 34.675 27.683 1.00 26.71 282 MET A N 1
ATOM 1478 C CA . MET A 1 250 ? 40.187 34.232 29.081 1.00 28.74 282 MET A CA 1
ATOM 1479 C C . MET A 1 250 ? 41.645 33.974 29.336 1.00 27.63 282 MET A C 1
ATOM 1480 O O . MET A 1 250 ? 42.284 33.284 28.548 1.00 27.87 282 MET A O 1
ATOM 1485 N N . VAL A 1 251 ? 42.186 34.538 30.419 1.00 26.65 283 VAL A N 1
ATOM 1486 C CA . VAL A 1 251 ? 43.595 34.306 30.764 1.00 27.39 283 VAL A CA 1
ATOM 1487 C C . VAL A 1 251 ? 43.609 33.801 32.201 1.00 27.91 283 VAL A C 1
ATOM 1488 O O . VAL A 1 251 ? 42.933 34.352 33.069 1.00 27.01 283 VAL A O 1
ATOM 1492 N N . THR A 1 252 ? 44.328 32.720 32.442 1.00 28.80 284 THR A N 1
ATOM 1493 C CA . THR A 1 252 ? 44.468 32.226 33.821 1.00 30.79 284 THR A CA 1
ATOM 1494 C C . THR A 1 252 ? 45.862 32.493 34.364 1.00 30.42 284 THR A C 1
ATOM 1495 O O . THR A 1 252 ? 46.856 32.057 33.771 1.00 29.37 284 THR A O 1
ATOM 1499 N N . VAL A 1 253 ? 45.902 33.235 35.478 1.00 30.55 285 VAL A N 1
ATOM 1500 C CA . VAL A 1 253 ? 47.126 33.582 36.178 1.00 33.02 285 VAL A CA 1
ATOM 1501 C C . VAL A 1 253 ? 47.530 32.344 36.984 1.00 35.17 285 VAL A C 1
ATOM 1502 O O . VAL A 1 253 ? 46.700 31.745 37.676 1.00 37.08 285 VAL A O 1
ATOM 1506 N N . HIS A 1 254 ? 48.768 31.906 36.821 1.00 35.24 286 HIS A N 1
ATOM 1507 C CA . HIS A 1 254 ? 49.260 30.735 37.531 1.00 36.40 286 HIS A CA 1
ATOM 1508 C C . HIS A 1 254 ? 50.316 31.146 38.585 1.00 36.85 286 HIS A C 1
ATOM 1509 O O . HIS A 1 254 ? 50.770 32.294 38.588 1.00 36.10 286 HIS A O 1
ATOM 1516 N N . HIS A 1 255 ? 50.622 30.227 39.511 1.00 38.94 287 HIS A N 1
ATOM 1517 C CA . HIS A 1 255 ? 51.906 30.173 40.293 1.00 40.80 287 HIS A CA 1
ATOM 1518 C C . HIS A 1 255 ? 51.734 30.243 41.823 1.00 41.62 287 HIS A C 1
ATOM 1519 O O . HIS A 1 255 ? 52.731 30.163 42.599 1.00 41.94 287 HIS A O 1
#

Radius of gyration: 18.62 Å; Cα contacts (8 Å, |Δi|>4): 275; chains: 1; bounding box: 49×49×53 Å

InterPro domains:
  IPR000415 Nitroreductase-like [G3DSA:3.40.109.10] (68-284)
  IPR000415 Nitroreductase-like [SSF55469] (79-283)
  IPR029479 Nitroreductase [PF00881] (94-263)
  IPR050627 Nitroreductase/BluB [PTHR23026] (79-284)

B-factor: mean 32.57, std 8.59, range [19.44, 76.58]

CATH classification: 3.40.109.10

Foldseek 3Di:
DDDDDDDDDDDPVVVVVVVVVLCVLLVPADAWQAFALDDDDPVLLVVLLVQLLVFDDDVNPSFKDKDKDQDLVLLVVVVVLLVVVDDVGCLSNRQRMKIWIKGFQVRLCRSVRSVVSSSSSCSVVQKHWHKDASQVSFVVNCVSSVNDPRITTGIMIRMHHGPPPIDHPPDDDDDCVVPDDDDDD